Protein 7CCG (pdb70)

Solvent-accessible surface area: 12145 Å² total

Secondary structure (DSSP, 8-state):
-EEEEEESS-SSSSHHHHHHHHHHHH-TTPEEEE--S-SPTT-HHHHHHHHTTHHHHS-SSEEEEEE--TTTTSSPPEEEEEETTS-EEEEESSSTTHHHHHHS-EEEEEE---GGGS-SSPPTT-HIIIIIIHHHHHHHHT--GGGGS-EE-GGGS--------EE-SSS-EEEEEEEEETTTTEEEEEEEGGGT---EEEEEESS-EEEEEB-SSGGGS-TT-EEEEE-TTSEEEEEETTB-HHHHH---TT-EEEEEE-

Organism: Streptomyces noursei (NCBI:txid1971)

InterPro domains:
  IPR002747 S-adenosyl-l-methionine hydroxide adenosyltransferase [PIRSF006779] (3-269)
  IPR002747 S-adenosyl-l-methionine hydroxide adenosyltransferase [PTHR35092] (5-269)
  IPR023227 S-adenosyl-l-methionine hydroxide adenosyltransferase, C-terminal domain superfamily [G3DSA:2.40.30.90] (167-269)
  IPR023227 S-adenosyl-l-methionine hydroxide adenosyltransferase, C-terminal domain superfamily [SSF101852] (169-268)
  IPR023228 S-adenosyl-l-methionine hydroxide adenosyltransferase, N-terminal domain superfamily [G3DSA:3.40.50.10790] (1-163)
  IPR023228 S-adenosyl-l-methionine hydroxide adenosyltransferase, N-terminal domain superfamily [SSF102522] (4-164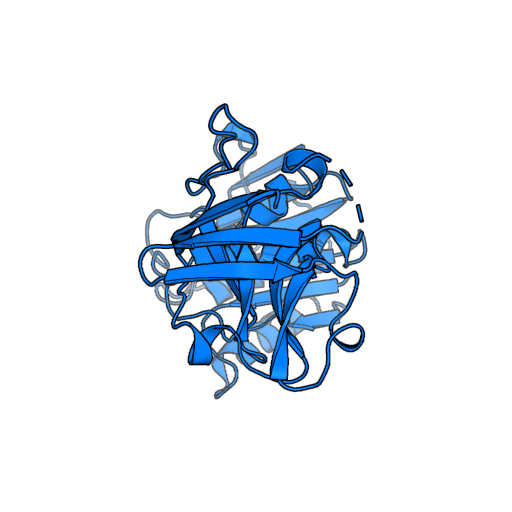)
  IPR046469 S-adenosyl-l-methionine hydroxide adenosyltransferase, N-terminal domain [PF01887] (6-152)
  IPR046470 S-adenosyl-l-methionine hydroxide adenosyltransferase, C-terminal domain [PF20257] (178-267)

Foldseek 3Di:
DEEEEEAQPAPPDCPSVVLVVLLCVLAVPYHYHYLGNNQHQLCLLSLLVSLQCVVVVDALLYEYQYENPPVFLHPFFWKWFQFPSNYIYIYTLAASNQRNCVNTNTDWMFTQDDQVQFQPPDDRRPCSRGPRSSNSSNVNNPDDRPVRHGIDPSVPRDHDDDDAWADDPPQKIKWFFAAAPPVAQKTFINAAPVSSVCFKKWKDFPQDIDIAGADADQVVDDAQGKHWHQDPVGTIMIHGNRHHPCVVRVDHGGTIMMMHGD

Nearest PDB structures (foldseek):
  7ccg-assembly1_A  TM=1.004E+00  e=6.776E-63  Streptomyces noursei
  6rz2-assembly1_A  TM=9.792E-01  e=3.086E-46  Salinispora tropica CNB-440
  6rz2-assembly1_C  TM=9.722E-01  e=4.751E-46  Salinispora tropica CNB-440
  6ryz-assembly1_B  TM=9.777E-01  e=2.220E-45  Salinispora tropica CNB-440
  2q6i-assembly1_A  TM=9.797E-01  e=7.621E-45  Salinispora tropica CNB-440

Structure (mmCIF, N/CA/C/O backbone):
data_7CCG
#
_entry.id   7CCG
#
_cell.length_a   96.511
_cell.length_b   96.511
_cell.length_c   76.026
_cell.angle_alpha   90.000
_cell.angle_beta   90.000
_cell.angle_gamma   120.000
#
_symmetry.space_group_name_H-M   'H 3'
#
loop_
_entity.id
_entity.type
_entity.pdbx_description
1 polymer 'DNA-directed RNA polymerase subunit delta'
2 non-polymer METHIONINE
3 non-polymer "5'-CHLORO-5'-DEOXYADENOSINE"
4 water water
#
loop_
_atom_site.group_PDB
_atom_site.id
_atom_site.type_symbol
_atom_site.label_atom_id
_atom_site.label_alt_id
_atom_site.label_comp_id
_atom_site.label_asym_id
_atom_site.label_entity_id
_atom_site.label_seq_id
_atom_site.pdbx_PDB_ins_code
_atom_site.Cartn_x
_atom_site.Cartn_y
_atom_site.Cartn_z
_atom_site.occupancy
_atom_site.B_iso_or_equiv
_atom_site.auth_seq_id
_atom_site.auth_comp_id
_atom_site.auth_asym_id
_atom_site.auth_atom_id
_atom_site.pdbx_PDB_model_num
ATOM 1 N N . PRO A 1 4 ? -7.12124 6.24670 12.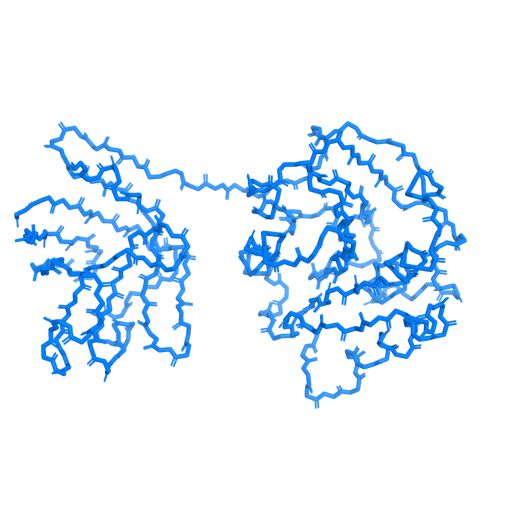99669 1.000 52.51847 4 PRO A N 1
ATOM 2 C CA . PRO A 1 4 ? -7.92369 6.73472 14.12587 1.000 50.83131 4 PRO A CA 1
ATOM 3 C C . PRO A 1 4 ? -7.37165 6.25451 15.47379 1.000 46.02791 4 PRO A C 1
ATOM 4 O O . PRO A 1 4 ? -6.92738 5.12353 15.60205 1.000 47.64608 4 PRO A O 1
ATOM 15 N N . ILE A 1 5 ? -7.36132 7.13937 16.45749 1.000 44.89664 5 ILE A N 1
ATOM 16 C CA . ILE A 1 5 ? -6.87984 6.84177 17.79929 1.000 42.69887 5 ILE A CA 1
ATOM 17 C C . ILE A 1 5 ? -8.05149 6.80847 18.76083 1.000 40.37454 5 ILE A C 1
ATOM 18 O O . ILE A 1 5 ? -8.88770 7.72400 18.77077 1.000 38.68371 5 ILE A O 1
ATOM 34 N N . ILE A 1 6 ? -8.10180 5.76657 19.58646 1.000 38.80875 6 ILE A N 1
ATOM 35 C CA . ILE A 1 6 ? -9.03291 5.69351 20.70536 1.000 36.43962 6 ILE A CA 1
ATOM 36 C C . ILE A 1 6 ? -8.23950 5.91530 21.98694 1.000 35.72544 6 ILE A C 1
ATOM 37 O O . ILE A 1 6 ? -7.32361 5.14897 22.30255 1.000 37.68630 6 ILE A O 1
ATOM 53 N N . ALA A 1 7 ? -8.57689 6.97982 22.70824 1.000 35.77431 7 ALA A N 1
ATOM 54 C CA . ALA A 1 7 ? -8.00600 7.27412 24.01086 1.000 35.48351 7 ALA A CA 1
ATOM 55 C C . ALA A 1 7 ? -8.97288 6.78916 25.08604 1.000 34.89510 7 ALA A C 1
ATOM 56 O O . ALA A 1 7 ? -10.13464 7.19581 25.11233 1.000 33.69172 7 ALA A O 1
ATOM 63 N N . TYR A 1 8 ? -8.49243 5.92397 25.97724 1.000 33.11156 8 TYR A N 1
ATOM 64 C CA . TYR A 1 8 ? -9.33827 5.03094 26.76217 1.000 32.12453 8 TYR A CA 1
ATOM 65 C C . TYR A 1 8 ? -9.10609 5.25162 28.25233 1.000 32.22593 8 TYR A C 1
ATOM 66 O O . TYR A 1 8 ? -7.96507 5.13648 28.70844 1.000 29.99428 8 TYR A O 1
ATOM 84 N N . LEU A 1 9 ? -10.16437 5.57640 29.00044 1.000 30.46013 9 LEU A N 1
ATOM 85 C CA . LEU A 1 9 ? -10.08021 5.76965 30.45086 1.000 30.46984 9 LEU A CA 1
ATOM 86 C C . LEU A 1 9 ? -11.23128 5.03742 31.12946 1.000 32.03916 9 LEU A C 1
ATOM 87 O O . LEU A 1 9 ? -12.34636 4.99138 30.59895 1.000 32.89772 9 LEU A O 1
ATOM 103 N N . SER A 1 10 ? -10.96283 4.50189 32.31790 1.000 29.80489 10 SER A N 1
ATOM 104 C CA . SER A 1 10 ? -11.97689 3.86714 33.13778 1.000 31.27246 10 SER A CA 1
ATOM 105 C C . SER A 1 10 ? -11.50849 3.92198 34.58375 1.000 31.06226 10 SER A C 1
ATOM 106 O O . SER A 1 10 ? -10.41609 4.41908 34.90416 1.000 29.96877 10 SER A O 1
ATOM 114 N N . ASP A 1 11 ? -12.32306 3.33682 35.45719 1.000 29.60005 11 ASP A N 1
ATOM 115 C CA . ASP A 1 11 ? -11.98760 3.11817 36.85820 1.000 31.43555 11 ASP A CA 1
ATOM 116 C C . ASP A 1 11 ? -11.88056 1.62452 37.17213 1.000 33.46704 11 ASP A C 1
ATOM 117 O O . ASP A 1 11 ? -11.89905 1.22633 38.34238 1.000 33.71725 11 ASP A O 1
ATOM 126 N N . ILE A 1 12 ? -11.69377 0.78766 36.14748 1.000 31.27657 12 ILE A N 1
ATOM 127 C CA . ILE A 1 12 ? -11.70432 -0.66698 36.34458 1.000 34.07518 12 ILE A CA 1
ATOM 128 C C . ILE A 1 12 ? -10.35370 -1.22153 36.76177 1.000 33.51336 12 ILE A C 1
ATOM 129 O O . ILE A 1 12 ? -10.29450 -2.37172 37.20496 1.000 31.51019 12 ILE A O 1
ATOM 145 N N . GLY A 1 13 ? -9.29553 -0.41367 36.72168 1.000 33.14073 13 GLY A N 1
ATOM 146 C CA . GLY A 1 13 ? -7.97341 -0.89859 37.08318 1.000 31.45277 13 GLY A CA 1
ATOM 147 C C . GLY A 1 13 ? -7.25698 -1.58701 35.94408 1.000 31.47001 13 GLY A C 1
ATOM 148 O O . GLY A 1 13 ? -7.85486 -2.01014 34.94488 1.000 32.24968 13 GLY A O 1
ATOM 152 N N . ASN A 1 14 ? -5.91909 -1.67818 36.07987 1.000 31.84546 14 ASN A N 1
ATOM 153 C CA . ASN A 1 14 ? -5.06812 -2.37313 35.11818 1.000 32.99049 14 ASN A CA 1
ATOM 154 C C . ASN A 1 14 ? -4.47089 -3.67186 35.69000 1.000 33.91607 14 ASN A C 1
ATOM 155 O O . ASN A 1 14 ? -3.58965 -4.27155 35.05253 1.000 33.69247 14 ASN A O 1
ATOM 166 N N . HIS A 1 15 ? -4.94248 -4.12219 36.87053 1.000 32.65105 15 HIS A N 1
ATOM 167 C CA . HIS A 1 15 ? -4.39973 -5.23376 37.64873 1.000 34.13125 15 HIS A CA 1
ATOM 168 C C . HIS A 1 15 ? -4.97792 -6.59950 37.24133 1.000 31.99480 15 HIS A C 1
ATOM 169 O O . HIS A 1 15 ? -4.48831 -7.62131 37.72414 1.000 32.04783 15 HIS A O 1
ATOM 183 N N . ASP A 1 16 ? -5.97210 -6.63892 36.33879 1.000 31.19847 16 ASP A N 1
ATOM 184 C CA . ASP A 1 16 ? -6.50628 -7.89285 35.80200 1.000 31.98151 16 ASP A CA 1
ATOM 185 C C . ASP A 1 16 ? -6.99897 -7.66246 34.38785 1.000 30.23739 16 ASP A C 1
ATOM 186 O O . ASP A 1 16 ? -6.76324 -6.60526 33.79931 1.000 31.65473 16 ASP A O 1
ATOM 195 N N . GLU A 1 17 ? -7.69883 -8.66556 33.84622 1.000 33.04238 17 GLU A N 1
ATOM 196 C CA . GLU A 1 17 ? -7.98094 -8.65263 32.41547 1.000 29.76574 17 GLU A CA 1
ATOM 197 C C . GLU A 1 17 ? -9.10949 -7.70390 32.01306 1.000 31.37421 17 GLU A C 1
ATOM 198 O O . GLU A 1 17 ? -9.27919 -7.44616 30.82100 1.000 29.35079 17 GLU A O 1
ATOM 210 N N . ALA A 1 18 ? -9.88755 -7.17482 32.95331 1.000 33.30905 18 ALA A N 1
ATOM 211 C CA . ALA A 1 18 ? -11.12960 -6.48189 32.58726 1.000 32.09377 18 ALA A CA 1
ATOM 212 C C . ALA A 1 18 ? -10.90421 -5.35766 31.57959 1.000 32.94707 18 ALA A C 1
ATOM 213 O O . ALA A 1 18 ? -11.58629 -5.30162 30.55047 1.000 32.89507 18 ALA A O 1
ATOM 220 N N . HIS A 1 19 ? -9.97673 -4.43531 31.87697 1.000 31.94595 19 HIS A N 1
ATOM 221 C CA . HIS A 1 19 ? -9.68028 -3.29824 30.99396 1.000 29.67902 19 HIS A CA 1
ATOM 222 C C . HIS A 1 19 ? -9.23817 -3.79616 29.62267 1.000 31.02696 19 HIS A C 1
ATOM 223 O O . HIS A 1 19 ? -9.60182 -3.20410 28.59508 1.000 33.00221 19 HIS A O 1
ATOM 237 N N . ALA A 1 20 ? -8.52581 -4.93233 29.58641 1.000 32.07777 20 ALA A N 1
ATOM 238 C CA . ALA A 1 20 ? -8.04910 -5.47668 28.32535 1.000 29.22397 20 ALA A CA 1
ATOM 239 C C . ALA A 1 20 ? -9.16187 -6.12352 27.51020 1.000 31.47061 20 ALA A C 1
ATOM 240 O O . ALA A 1 20 ? -9.06819 -6.18242 26.27655 1.000 32.69595 20 ALA A O 1
ATOM 247 N N . LEU A 1 21 ? -10.18154 -6.68053 28.16433 1.000 34.90472 21 LEU A N 1
ATOM 248 C CA . LEU A 1 21 ? -11.31150 -7.21505 27.39572 1.000 31.67856 21 LEU A CA 1
ATOM 249 C C . LEU A 1 21 ? -11.97078 -6.12381 26.56057 1.000 33.59012 21 LEU A C 1
ATOM 250 O O . LEU A 1 21 ? -12.41127 -6.38641 25.43388 1.000 32.53432 21 LEU A O 1
ATOM 266 N N . GLY A 1 22 ? -11.99040 -4.87597 27.06674 1.000 33.11655 22 GLY A N 1
ATOM 267 C CA . GLY A 1 22 ? -12.40931 -3.76424 26.23530 1.000 32.95666 22 GLY A CA 1
ATOM 268 C C . GLY A 1 22 ? -11.51268 -3.60112 25.03230 1.000 32.23332 22 GLY A C 1
ATOM 269 O O . GLY A 1 22 ? -11.98030 -3.28832 23.93857 1.000 31.49518 22 GLY A O 1
ATOM 273 N N . LYS A 1 23 ? -10.19855 -3.76649 25.22127 1.000 33.87363 23 LYS A N 1
ATOM 274 C CA . LYS A 1 23 ? -9.28309 -3.64725 24.09714 1.000 32.28729 23 LYS A CA 1
ATOM 275 C C . LYS A 1 23 ? -9.53963 -4.73691 23.07525 1.000 33.56181 23 LYS A C 1
ATOM 276 O O . LYS A 1 23 ? -9.47910 -4.49043 21.86169 1.000 32.81200 23 LYS A O 1
ATOM 295 N N . GLY A 1 24 ? -9.79483 -5.95454 23.54545 1.000 33.97658 24 GLY A N 1
ATOM 296 C CA . GLY A 1 24 ? -10.19821 -7.00444 22.63154 1.000 34.44822 24 GLY A CA 1
ATOM 297 C C . GLY A 1 24 ? -11.42631 -6.62107 21.82256 1.000 35.77728 24 GLY A C 1
ATOM 298 O O . GLY A 1 24 ? -11.48101 -6.84084 20.61213 1.000 37.19475 24 GLY A O 1
ATOM 302 N N . LEU A 1 25 ? -12.40967 -6.01402 22.47226 1.000 36.39716 25 LEU A N 1
ATOM 303 C CA . LEU A 1 25 ? -13.61610 -5.60191 21.75570 1.000 37.50470 25 LEU A CA 1
ATOM 304 C C . LEU A 1 25 ? -13.30050 -4.52468 20.72799 1.000 37.04884 25 LEU A C 1
ATOM 305 O O . LEU A 1 25 ? -13.82414 -4.56051 19.61153 1.000 37.02465 25 LEU A O 1
ATOM 321 N N . ILE A 1 26 ? -12.42245 -3.57783 21.08062 1.000 37.78375 26 ILE A N 1
ATOM 322 C CA . ILE A 1 26 ? -12.02556 -2.54479 20.13561 1.000 35.57051 26 ILE A CA 1
ATOM 323 C C . ILE A 1 26 ? -11.42444 -3.16830 18.88257 1.000 39.08172 26 ILE A C 1
ATOM 324 O O . ILE A 1 26 ? -11.73875 -2.77533 17.74981 1.000 38.99098 26 ILE A O 1
ATOM 340 N N . LYS A 1 27 ? -10.47566 -4.08078 19.06829 1.000 36.75682 27 LYS A N 1
ATOM 341 C CA . LYS A 1 27 ? -9.81693 -4.71685 17.93779 1.000 40.54593 27 LYS A CA 1
ATOM 342 C C . LYS A 1 27 ? -10.79428 -5.53453 17.09320 1.000 42.08953 27 LYS A C 1
ATOM 343 O O . LYS A 1 27 ? -10.61371 -5.64225 15.87812 1.000 43.74028 27 LYS A O 1
ATOM 362 N N . THR A 1 28 ? -11.81925 -6.11812 17.72196 1.000 40.80643 28 THR A N 1
ATOM 363 C CA . THR A 1 28 ? -12.82809 -6.87344 16.98479 1.000 42.88820 28 THR A CA 1
ATOM 364 C C . THR A 1 28 ? -13.65837 -5.94616 16.11011 1.000 43.79459 28 THR A C 1
ATOM 365 O O . THR A 1 28 ? -13.98114 -6.28088 14.96860 1.000 44.99655 28 THR A O 1
ATOM 376 N N . ILE A 1 29 ? -14.00322 -4.77308 16.62715 1.000 42.06733 29 ILE A N 1
ATOM 377 C CA . ILE A 1 29 ? -14.85775 -3.86235 15.88002 1.000 43.17387 29 ILE A CA 1
ATOM 378 C C . ILE A 1 29 ? -14.03511 -2.97469 14.94842 1.000 44.53214 29 ILE A C 1
ATOM 379 O O . ILE A 1 29 ? -14.47452 -2.64763 13.83977 1.000 44.06959 29 ILE A O 1
ATOM 395 N N . ALA A 1 30 ? -12.85974 -2.52701 15.39715 1.000 42.71194 30 ALA A N 1
ATOM 396 C CA . ALA A 1 30 ? -12.02729 -1.56972 14.66583 1.000 43.73837 30 ALA A CA 1
ATOM 397 C C . ALA A 1 30 ? -10.57993 -2.04242 14.72140 1.000 46.23167 30 ALA A C 1
ATOM 398 O O . ALA A 1 30 ? -9.75774 -1.47594 15.45537 1.000 43.77128 30 ALA A O 1
ATOM 405 N N . PRO A 1 31 ? -10.23757 -3.10557 13.98810 1.000 46.30638 31 PRO A N 1
ATOM 406 C CA . PRO A 1 31 ? -8.85321 -3.60078 14.05400 1.000 46.85516 31 PRO A CA 1
ATOM 407 C C . PRO A 1 31 ? -7.82064 -2.53954 13.71828 1.000 47.72852 31 PRO A C 1
ATOM 408 O O . PRO A 1 31 ? -6.67702 -2.63704 14.17891 1.000 48.69522 31 PRO A O 1
ATOM 419 N N . GLY A 1 32 ? -8.17489 -1.52162 12.95085 1.000 45.45822 32 GLY A N 1
ATOM 420 C CA . GLY A 1 32 ? -7.17461 -0.54205 12.60812 1.000 45.60172 32 GLY A CA 1
ATOM 421 C C . GLY A 1 32 ? -7.01249 0.56747 13.60420 1.000 45.05708 32 GLY A C 1
ATOM 422 O O . GLY A 1 32 ? -6.17658 1.45755 13.40517 1.000 48.59474 32 GLY A O 1
ATOM 426 N N . ALA A 1 33 ? -7.79642 0.56561 14.67574 1.000 45.36133 33 ALA A N 1
ATOM 427 C CA . ALA A 1 33 ? -7.72241 1.65409 15.63650 1.000 45.21090 33 ALA A CA 1
ATOM 428 C C . ALA A 1 33 ? -6.50920 1.47644 16.53935 1.000 44.14142 33 ALA A C 1
ATOM 429 O O . ALA A 1 33 ? -6.26259 0.39207 17.06983 1.000 45.25643 33 ALA A O 1
ATOM 436 N N . GLU A 1 34 ? -5.78336 2.54824 16.75833 1.000 42.68931 34 GLU A N 1
ATOM 437 C CA . GLU A 1 34 ? -4.69109 2.52700 17.71311 1.000 42.59233 34 GLU A CA 1
ATOM 438 C C . GLU A 1 34 ? -5.26022 2.88917 19.07965 1.000 39.49139 34 GLU A C 1
ATOM 439 O O . GLU A 1 34 ? -5.93116 3.91853 19.23368 1.000 41.28565 34 GLU A O 1
ATOM 451 N N . ILE A 1 35 ? -5.01553 2.02079 20.06253 1.000 39.25026 35 ILE A N 1
ATOM 452 C CA . ILE A 1 35 ? -5.51786 2.20490 21.41711 1.000 36.08356 35 ILE A CA 1
ATOM 453 C C . ILE A 1 35 ? -4.42205 2.85225 22.24538 1.000 35.96324 35 ILE A C 1
ATOM 454 O O . ILE A 1 35 ? -3.30252 2.33845 22.31586 1.000 36.35936 35 ILE A O 1
ATOM 470 N N . VAL A 1 36 ? -4.74548 3.96248 22.87952 1.000 32.24522 36 VAL A N 1
ATOM 471 C CA . VAL A 1 36 ? -3.86793 4.65064 23.78813 1.000 31.33573 36 VAL A CA 1
ATOM 472 C C . VAL A 1 36 ? -4.60504 4.79562 25.11594 1.000 34.24039 36 VAL A C 1
ATOM 473 O O . VAL A 1 36 ? -5.61011 5.54500 25.21010 1.000 32.39919 36 VAL A O 1
ATOM 486 N N . ASP A 1 37 ? -4.09657 4.13882 26.16154 1.000 30.26678 37 ASP A N 1
ATOM 487 C CA . ASP A 1 37 ? -4.70366 4.29853 27.47581 1.000 31.60414 37 ASP A CA 1
ATOM 488 C C . ASP A 1 37 ? -4.49917 5.71858 27.96570 1.000 33.55615 37 ASP A C 1
ATOM 489 O O . ASP A 1 37 ? -3.39298 6.28420 27.81759 1.000 32.16754 37 ASP A O 1
ATOM 498 N N . ILE A 1 38 ? -5.52204 6.24069 28.65881 1.000 32.94856 38 ILE A N 1
ATOM 499 C CA . ILE A 1 38 ? -5.30404 7.43661 29.46061 1.000 32.13948 38 ILE A CA 1
ATOM 500 C C . ILE A 1 38 ? -4.87298 6.95066 30.83704 1.000 32.23744 38 ILE A C 1
ATOM 501 O O . ILE A 1 38 ? -3.67313 6.91953 31.13485 1.000 31.47172 38 ILE A O 1
ATOM 517 N N . THR A 1 39 ? -5.81649 6.42694 31.61554 1.000 28.82756 39 THR A N 1
ATOM 518 C CA . THR A 1 39 ? -5.52082 5.60926 32.78239 1.000 30.90625 39 THR A CA 1
ATOM 519 C C . THR A 1 39 ? -6.76047 4.75069 33.04296 1.000 29.63709 39 THR A C 1
ATOM 520 O O . THR A 1 39 ? -7.87518 5.08564 32.64652 1.000 28.28252 39 THR A O 1
ATOM 531 N N . HIS A 1 40 ? -6.55143 3.65002 33.72886 1.000 29.29014 40 HIS A N 1
ATOM 532 C CA . HIS A 1 40 ? -7.65293 2.87160 34.27300 1.000 29.53624 40 HIS A CA 1
ATOM 533 C C . HIS A 1 40 ? -7.62902 2.87960 35.78800 1.000 32.79421 40 HIS A C 1
ATOM 534 O O . HIS A 1 40 ? -8.36445 2.09324 36.41417 1.000 31.08226 40 HIS A O 1
ATOM 548 N N . GLN A 1 41 ? -6.80251 3.73746 36.39313 1.000 30.18680 41 GLN A N 1
ATOM 549 C CA . GLN A 1 41 ? -6.71288 3.76596 37.84295 1.000 31.43931 41 GLN A CA 1
ATOM 550 C C . GLN A 1 41 ? -7.52409 4.89427 38.46442 1.000 32.75867 41 GLN A C 1
ATOM 551 O O . GLN A 1 41 ? -7.28449 5.24724 39.62595 1.000 30.39776 41 GLN A O 1
ATOM 565 N N . VAL A 1 42 ? -8.50420 5.44749 37.74476 1.000 30.78987 42 VAL A N 1
ATOM 566 C CA . VAL A 1 42 ? -9.41032 6.37101 38.42480 1.000 31.13577 42 VAL A CA 1
ATOM 567 C C . VAL A 1 42 ? -9.95070 5.68661 39.68112 1.000 32.48547 42 VAL A C 1
ATOM 568 O O . VAL A 1 42 ? -10.30207 4.49789 39.66227 1.000 32.24001 42 VAL A O 1
ATOM 581 N N . THR A 1 43 ? -10.13220 6.47222 40.73063 1.000 32.91769 43 THR A N 1
ATOM 582 C CA . THR A 1 43 ? -10.69161 5.95163 41.97401 1.000 33.68806 43 THR A CA 1
ATOM 583 C C . THR A 1 43 ? -12.06282 5.36414 41.69084 1.000 31.54903 43 THR A C 1
ATOM 584 O O . THR A 1 43 ? -12.86693 6.02243 41.03073 1.000 34.00275 43 THR A O 1
ATOM 595 N N . PRO A 1 44 ? -12.37945 4.17490 42.21355 1.000 31.65546 44 PRO A N 1
ATOM 596 C CA . PRO A 1 44 ? -13.64560 3.52537 41.89191 1.000 33.73676 44 PRO A CA 1
ATOM 597 C C . PRO A 1 44 ? -14.82440 4.42712 42.18739 1.000 34.06729 44 PRO A C 1
ATOM 598 O O . PRO A 1 44 ? -14.93504 5.01204 43.26881 1.000 36.79452 44 PRO A O 1
ATOM 609 N N . PHE A 1 45 ? -15.70267 4.54781 41.20369 1.000 35.37156 45 PHE A 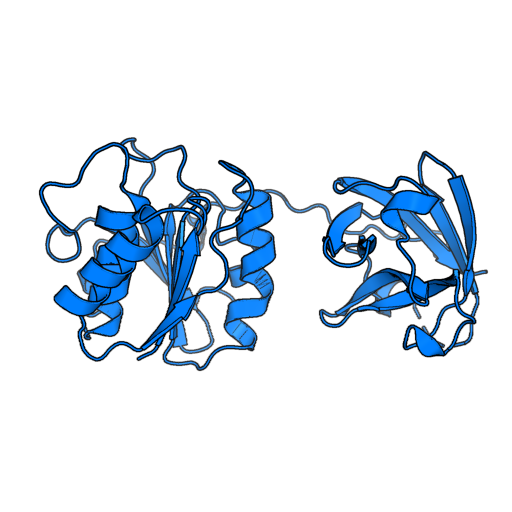N 1
ATOM 610 C CA . PHE A 1 45 ? -16.93101 5.32472 41.25101 1.000 36.08449 45 PHE A CA 1
ATOM 611 C C . PHE A 1 45 ? -16.72087 6.84413 41.23581 1.000 34.80428 45 PHE A C 1
ATOM 612 O O . PHE A 1 45 ? -17.67973 7.58253 41.37096 1.000 36.52025 45 PHE A O 1
ATOM 629 N N . ASP A 1 46 ? -15.50248 7.34647 41.07436 1.000 34.63272 46 ASP A N 1
ATOM 630 C CA . ASP A 1 46 ? -15.19582 8.77324 41.29102 1.000 34.59479 46 ASP A CA 1
ATOM 631 C C . ASP A 1 46 ? -15.23980 9.47769 39.93484 1.000 35.31833 46 ASP A C 1
ATOM 632 O O . ASP A 1 46 ? -14.20687 9.71817 39.27465 1.000 35.25946 46 ASP A O 1
ATOM 641 N N . VAL A 1 47 ? -16.46404 9.87375 39.56198 1.000 36.16945 47 VAL A N 1
ATOM 642 C CA . VAL A 1 47 ? -16.71294 10.56666 38.30093 1.000 34.63287 47 VAL A CA 1
ATOM 643 C C . VAL A 1 47 ? -15.94829 11.88540 38.25217 1.000 34.46916 47 VAL A C 1
ATOM 644 O O . VAL A 1 47 ? -15.44445 12.29854 37.19499 1.000 34.72194 47 VAL A O 1
ATOM 657 N N . ARG A 1 48 ? -15.88099 12.59114 39.37853 1.000 37.47545 48 ARG A N 1
ATOM 658 C CA . ARG A 1 48 ? -15.17840 13.86613 39.39320 1.000 37.21867 48 ARG A CA 1
ATOM 659 C C . ARG A 1 48 ? -13.68725 13.68195 39.11011 1.000 34.92527 48 ARG A C 1
ATOM 660 O O . ARG A 1 48 ? -13.11671 14.38458 38.26618 1.000 37.32987 48 ARG A O 1
ATOM 681 N N . GLU A 1 49 ? -13.03669 12.73632 39.79790 1.000 34.47363 49 GLU A N 1
ATOM 682 C CA . GLU A 1 49 ? -11.61185 12.48170 39.54061 1.000 33.30096 49 GLU A CA 1
ATOM 683 C C . GLU A 1 49 ? -11.38383 12.07621 38.08093 1.000 32.68531 49 GLU A C 1
ATOM 684 O O . GLU A 1 49 ? -10.53425 12.65482 37.38664 1.000 31.86668 49 GLU A O 1
ATOM 696 N N . GLY A 1 50 ? -12.21043 11.15942 37.56195 1.000 32.93614 50 GLY A N 1
ATOM 697 C CA . GLY A 1 50 ? -12.12606 10.80742 36.15849 1.000 33.06789 50 GLY A CA 1
ATOM 698 C C . GLY A 1 50 ? -12.25244 11.99982 35.22769 1.000 34.24097 50 GLY A C 1
ATOM 699 O O . GLY A 1 50 ? -11.47135 12.15652 34.29116 1.000 32.26796 50 GLY A O 1
ATOM 703 N N . GLY A 1 51 ? -13.23835 12.86908 35.46269 1.000 33.79423 51 GLY A N 1
ATOM 704 C CA . GLY A 1 51 ? -13.41768 13.99387 34.56839 1.000 32.34900 51 GLY A CA 1
ATOM 705 C C . GLY A 1 51 ? -12.26389 14.98338 34.63028 1.000 32.21651 51 GLY A C 1
ATOM 706 O O . GLY A 1 51 ? -11.88574 15.57060 33.62443 1.000 33.01343 51 GLY A O 1
ATOM 710 N N . LEU A 1 52 ? -11.73001 15.21540 35.81854 1.000 32.89248 52 LEU A N 1
ATOM 711 C CA . LEU A 1 52 ? -10.53880 16.05618 35.93522 1.000 33.88846 52 LEU A CA 1
ATOM 712 C C . LEU A 1 52 ? -9.38215 15.48177 35.14340 1.000 34.63193 52 LEU A C 1
ATOM 713 O O . LEU A 1 52 ? -8.63803 16.22913 34.49523 1.000 33.69110 52 LEU A O 1
ATOM 729 N N . TYR A 1 53 ? -9.21627 14.15119 35.18392 1.000 32.28669 53 TYR A N 1
ATOM 730 C CA . TYR A 1 53 ? -8.15233 13.52205 34.42900 1.000 32.78411 53 TYR A CA 1
ATOM 731 C C . TYR A 1 53 ? -8.32814 13.76167 32.94087 1.000 32.44072 53 TYR A C 1
ATOM 732 O O . TYR A 1 53 ? -7.33335 13.81923 32.19542 1.000 32.58316 53 TYR A O 1
ATOM 750 N N . LEU A 1 54 ? -9.58583 13.86975 32.47783 1.000 32.04781 54 LEU A N 1
ATOM 751 C CA . LEU A 1 54 ? -9.83690 14.02980 31.04492 1.000 31.47616 54 LEU A CA 1
ATOM 752 C C . LEU A 1 54 ? -9.67275 15.47119 30.53171 1.000 33.55317 54 LEU A C 1
ATOM 753 O O . LEU A 1 54 ? -9.64523 15.68999 29.32017 1.000 32.36466 54 LEU A O 1
ATOM 769 N N . GLN A 1 55 ? -9.46964 16.44566 31.41231 1.000 34.80398 55 GLN A N 1
ATOM 770 C CA . GLN A 1 55 ? -9.59523 17.84699 30.99856 1.000 35.11654 55 GLN A CA 1
ATOM 771 C C . GLN A 1 55 ? -8.60587 18.20575 29.89675 1.000 37.90174 55 GLN A C 1
ATOM 772 O O . GLN A 1 55 ? -8.96070 18.85260 28.89566 1.000 36.59770 55 GLN A O 1
ATOM 786 N N . ASP A 1 56 ? -7.35378 17.81634 30.07049 1.000 36.69384 56 ASP A N 1
ATOM 787 C CA . ASP A 1 56 ? -6.28904 18.18678 29.15240 1.000 36.92118 56 ASP A CA 1
ATOM 788 C C . ASP A 1 56 ? -6.08715 17.15597 28.03858 1.000 35.26928 56 ASP A C 1
ATOM 789 O O . ASP A 1 56 ? -5.21258 17.33787 27.20183 1.000 32.39462 56 ASP A O 1
ATOM 798 N N . VAL A 1 57 ? -6.92099 16.12772 27.95728 1.000 34.75686 57 VAL A N 1
ATOM 799 C CA . VAL A 1 57 ? -6.70721 15.11457 26.92928 1.000 32.39849 57 VAL A CA 1
ATOM 800 C C . VAL A 1 57 ? -7.03935 15.72084 25.56427 1.000 34.39343 57 VAL A C 1
ATOM 801 O O . VAL A 1 57 ? -6.23283 15.59389 24.64847 1.000 34.90453 57 VAL A O 1
ATOM 814 N N . PRO A 1 58 ? -8.17080 16.39838 25.35443 1.000 35.49124 58 PRO A N 1
ATOM 815 C CA . PRO A 1 58 ? -8.44610 16.94240 24.00377 1.000 35.85922 58 PRO A CA 1
ATOM 816 C C . PRO A 1 58 ? -7.32586 17.77604 23.39162 1.000 36.83524 58 PRO A C 1
ATOM 817 O O . PRO A 1 58 ? -6.95149 17.53954 22.23381 1.000 38.18137 58 PRO A O 1
ATOM 828 N N . ALA A 1 59 ? -6.75093 18.71879 24.14014 1.000 37.94472 59 ALA A N 1
ATOM 829 C CA . ALA A 1 59 ? -5.66208 19.53639 23.59306 1.000 36.50562 59 ALA A CA 1
ATOM 830 C C . ALA A 1 59 ? -4.42922 18.70653 23.22818 1.000 38.19779 59 ALA A C 1
ATOM 831 O O . ALA A 1 59 ? -3.73642 19.02991 22.24625 1.000 39.27925 59 ALA A O 1
ATOM 838 N N . SER A 1 60 ? -4.14465 17.61756 23.96081 1.000 36.15775 60 SER A N 1
ATOM 839 C CA . SER A 1 60 ? -2.91296 16.88342 23.69051 1.000 34.66625 60 SER A CA 1
ATOM 840 C C . SER A 1 60 ? -3.02924 15.87742 22.56320 1.000 34.81948 60 SER A C 1
ATOM 841 O O . SER A 1 60 ? -1.99929 15.51867 21.97093 1.000 37.76032 60 SER A O 1
ATOM 849 N N . PHE A 1 61 ? -4.21948 15.39096 22.26482 1.000 35.84812 61 PHE A N 1
ATOM 850 C CA . PHE A 1 61 ? -4.37654 14.33567 21.28140 1.000 35.25781 61 PHE A CA 1
ATOM 851 C C . PHE A 1 61 ? -4.73608 14.92055 19.92804 1.000 37.95056 61 PHE A C 1
ATOM 852 O O . PHE A 1 61 ? -5.22689 16.05423 19.82223 1.000 36.87164 61 PHE A O 1
ATOM 869 N N . PRO A 1 62 ? -4.44214 14.17147 18.87310 1.000 37.74172 62 PRO A N 1
ATOM 870 C CA . PRO A 1 62 ? -4.78425 14.59912 17.51689 1.000 40.87801 62 PRO A CA 1
ATOM 871 C C . PRO A 1 62 ? -6.27696 14.83023 17.36812 1.000 42.77276 62 PRO A C 1
ATOM 872 O O . PRO A 1 62 ? -7.09221 14.27182 18.11232 1.000 40.28078 62 PRO A O 1
ATOM 883 N N . ALA A 1 63 ? -6.63726 15.60843 16.33152 1.000 42.32710 63 ALA A N 1
ATOM 884 C CA . ALA A 1 63 ? -8.05526 15.84101 16.09402 1.000 45.06952 63 ALA A CA 1
ATOM 885 C C . ALA A 1 63 ? -8.78091 14.56102 15.71019 1.000 43.70299 63 ALA A C 1
ATOM 886 O O . ALA A 1 63 ? -9.97373 14.45565 15.99104 1.000 45.76043 63 ALA A O 1
ATOM 893 N N A ASN A 1 64 ? -8.09182 13.59971 15.09079 0.458 51.85634 64 ASN A N 1
ATOM 894 N N B ASN A 1 64 ? -8.09909 13.59182 15.10094 0.542 49.50538 64 ASN A N 1
ATOM 895 C CA A ASN A 1 64 ? -8.69900 12.31417 14.73108 0.458 49.18462 64 ASN A CA 1
ATOM 896 C CA B ASN A 1 64 ? -8.74727 12.32530 14.74489 0.542 48.04394 64 ASN A CA 1
ATOM 897 C C A ASN A 1 64 ? -8.61221 11.31654 15.88740 0.458 48.17965 64 ASN A C 1
ATOM 898 C C B ASN A 1 64 ? -8.65547 11.30916 15.88360 0.542 48.04388 64 ASN A C 1
ATOM 899 O O A ASN A 1 64 ? -8.14423 10.18374 15.72563 0.458 51.37848 64 ASN A O 1
ATOM 900 O O B ASN A 1 64 ? -8.23914 10.15647 15.70392 0.542 50.33626 64 ASN A O 1
ATOM 921 N N . THR A 1 65 ? -9.06356 11.74644 17.06928 1.000 44.16359 65 THR A N 1
ATOM 922 C CA . THR A 1 65 ? -9.08351 10.91385 18.26527 1.000 42.45812 65 THR A CA 1
ATOM 923 C C . THR A 1 65 ? -10.52070 10.74086 18.74683 1.000 41.21065 65 THR A C 1
ATOM 924 O O . THR A 1 65 ? -11.29396 11.70418 18.78691 1.000 39.74092 65 THR A O 1
ATOM 935 N N . VAL A 1 66 ? -10.85872 9.50270 19.11290 1.000 39.36494 66 VAL A N 1
ATOM 936 C CA . VAL A 1 66 ? -12.06877 9.19439 19.85766 1.000 36.87606 66 VAL A CA 1
ATOM 937 C C . VAL A 1 66 ? -11.68785 8.96629 21.31436 1.000 37.78461 66 VAL A C 1
ATOM 938 O O . VAL A 1 66 ? -10.93313 8.02761 21.63201 1.000 35.39254 66 VAL A O 1
ATOM 951 N N . ILE A 1 67 ? -12.20040 9.81738 22.19826 1.000 34.20342 67 ILE A N 1
ATOM 952 C CA . ILE A 1 67 ? -11.96019 9.68744 23.63548 1.000 35.94306 67 ILE A CA 1
ATOM 953 C C . ILE A 1 67 ? -13.07392 8.80090 24.19794 1.000 34.84883 67 ILE A C 1
ATOM 954 O O . ILE A 1 67 ? -14.23004 9.22275 24.26318 1.000 36.42129 67 ILE A O 1
ATOM 970 N N . ALA A 1 68 ? -12.76514 7.54162 24.54584 1.000 33.98497 68 ALA A N 1
ATOM 971 C CA . ALA A 1 68 ? -13.75314 6.63642 25.13315 1.000 33.14073 68 ALA A CA 1
ATOM 972 C C . ALA A 1 68 ? -13.46137 6.51006 26.62637 1.000 35.39905 68 ALA A C 1
ATOM 973 O O . ALA A 1 68 ? -12.40841 5.98426 27.00893 1.000 33.26811 68 ALA A O 1
ATOM 980 N N . ALA A 1 69 ? -14.38887 6.93928 27.46051 1.000 33.33813 69 ALA A N 1
ATOM 981 C CA . ALA A 1 69 ? -14.13050 7.08493 28.89546 1.000 32.07119 69 ALA A CA 1
ATOM 982 C C . ALA A 1 69 ? -15.35609 6.71406 29.73608 1.000 34.78717 69 ALA A C 1
ATOM 983 O O . ALA A 1 69 ? -16.47726 7.17225 29.47973 1.000 34.18156 69 ALA A O 1
ATOM 990 N N . TYR A 1 70 ? -15.13277 5.90736 30.76806 1.000 33.16531 70 TYR A N 1
ATOM 991 C CA . TYR A 1 70 ? -16.23669 5.61483 31.67301 1.000 34.65622 70 TYR A CA 1
ATOM 992 C C . TYR A 1 70 ? -15.80879 5.38357 33.11429 1.000 32.59023 70 TYR A C 1
ATOM 993 O O . TYR A 1 70 ? -14.82372 4.71127 33.40198 1.000 36.09830 70 TYR A O 1
ATOM 1011 N N . VAL A 1 71 ? -16.58904 5.98962 33.99184 1.000 33.85904 71 VAL A N 1
ATOM 1012 C CA . VAL A 1 71 ? -16.63538 5.74311 35.42455 1.000 34.14816 71 VAL A CA 1
ATOM 1013 C C . VAL A 1 71 ? -18.13711 5.66185 35.59838 1.000 35.47243 71 VAL A C 1
ATOM 1014 O O . VAL A 1 71 ? -18.81602 6.68589 35.54207 1.000 35.29078 71 VAL A O 1
ATOM 1027 N N . TYR A 1 72 ? -18.67650 4.46522 35.71085 1.000 35.76816 72 TYR A N 1
ATOM 1028 C CA . TYR A 1 72 ? -20.08331 4.27497 35.34068 1.000 37.44354 72 TYR A CA 1
ATOM 1029 C C . TYR A 1 72 ? -20.84173 3.48781 36.39785 1.000 36.16604 72 TYR A C 1
ATOM 1030 O O . TYR A 1 72 ? -21.41677 2.43323 36.11782 1.000 38.68045 72 TYR A O 1
ATOM 1048 N N . PRO A 1 73 ? -20.88404 4.01009 37.63487 1.000 35.89347 73 PRO A N 1
ATOM 1049 C CA . PRO A 1 73 ? -21.61679 3.31306 38.70176 1.000 38.91691 73 PRO A CA 1
ATOM 1050 C C . PRO A 1 73 ? -23.12819 3.27641 38.43096 1.000 40.04471 73 PRO A C 1
ATOM 1051 O O . PRO A 1 73 ? -23.84207 2.58597 39.15357 1.000 40.32898 73 PRO A O 1
ATOM 1062 N N . GLU A 1 74 ? -23.58685 3.98043 37.39396 1.000 38.72918 74 GLU A N 1
ATOM 1063 C CA . GLU A 1 74 ? -24.97024 3.99621 36.93239 1.000 41.41117 74 GLU A CA 1
ATOM 1064 C C . GLU A 1 74 ? -25.24381 2.95810 35.85644 1.000 42.69253 74 GLU A C 1
ATOM 1065 O O . GLU A 1 74 ? -26.35948 2.92032 35.31315 1.000 42.32729 74 GLU A O 1
ATOM 1077 N N . THR A 1 75 ? -24.23395 2.14154 35.51617 1.000 40.52499 75 THR A N 1
ATOM 1078 C CA . THR A 1 75 ? -24.33882 1.15394 34.45115 1.000 39.04584 75 THR A CA 1
ATOM 1079 C C . THR A 1 75 ? -25.59397 0.31970 34.66474 1.000 40.49561 75 THR A C 1
ATOM 1080 O O . THR A 1 75 ? -25.88405 -0.12722 35.78148 1.000 41.42144 75 THR A O 1
ATOM 1091 N N . GLY A 1 76 ? -26.32026 0.09553 33.58102 1.000 40.81944 76 GLY A N 1
ATOM 1092 C CA . GLY A 1 76 ? -27.50446 -0.74082 33.62516 1.000 43.82269 76 GLY A CA 1
ATOM 1093 C C . GLY A 1 76 ? -28.73585 -0.03285 34.15103 1.000 47.32113 76 GLY A C 1
ATOM 1094 O O . GLY A 1 76 ? -29.69619 -0.69338 34.55365 1.000 48.06835 76 GLY A O 1
ATOM 1098 N N . THR A 1 77 ? -28.76062 1.29332 34.08470 1.000 47.52400 77 THR A N 1
ATOM 1099 C CA . THR A 1 77 ? -29.80600 2.12393 34.65717 1.000 48.39166 77 THR A CA 1
ATOM 1100 C C . THR A 1 77 ? -30.32754 3.00728 33.52541 1.000 49.75102 77 THR A C 1
ATOM 1101 O O . THR A 1 77 ? -30.02573 2.77186 32.34533 1.000 50.40285 77 THR A O 1
ATOM 1112 N N . SER A 1 78 ? -31.13372 4.02058 33.87330 1.000 49.94387 78 SER A N 1
ATOM 1113 C CA . SER A 1 78 ? -31.58272 4.98353 32.86994 1.000 50.52766 78 SER A CA 1
ATOM 1114 C C . SER A 1 78 ? -30.49489 5.94832 32.40577 1.000 51.34762 78 SER A C 1
ATOM 1115 O O . SER A 1 78 ? -30.73014 6.68004 31.42845 1.000 50.48917 78 SER A O 1
ATOM 1123 N N . THR A 1 79 ? -29.34330 6.00846 33.09655 1.000 49.63156 79 THR A N 1
ATOM 1124 C CA . THR A 1 79 ? -28.27844 6.91865 32.67860 1.000 47.79582 79 THR A CA 1
ATOM 1125 C C . THR A 1 79 ? -27.71684 6.46222 31.34398 1.000 46.88276 79 THR A C 1
ATOM 1126 O O . THR A 1 79 ? -27.16272 5.36275 31.23874 1.000 46.69732 79 THR A O 1
ATOM 1137 N N . ARG A 1 80 ? -27.80961 7.31106 30.33636 1.000 47.10559 80 ARG A N 1
ATOM 1138 C CA . ARG A 1 80 ? -27.35628 6.92832 29.00602 1.000 49.04985 80 ARG A CA 1
ATOM 1139 C C . ARG A 1 80 ? -25.90524 7.32269 28.76341 1.000 44.81583 80 ARG A C 1
ATOM 1140 O O . ARG A 1 80 ? -25.31994 8.12754 29.48232 1.000 43.98065 80 ARG A O 1
ATOM 1161 N N . THR A 1 81 ? -25.35825 6.76606 27.69424 1.000 42.30405 81 THR A N 1
ATOM 1162 C CA . THR A 1 81 ? -24.10220 7.19907 27.09789 1.000 42.25185 81 THR A CA 1
ATOM 1163 C C . THR A 1 81 ? -24.34049 8.22704 25.99468 1.000 41.37849 81 THR A C 1
ATOM 1164 O O . THR A 1 81 ? -25.33986 8.14175 25.27132 1.000 43.21547 81 THR A O 1
ATOM 1175 N N . VAL A 1 82 ? -23.40740 9.17960 25.84380 1.000 40.50261 82 VAL A N 1
ATOM 1176 C CA . VAL A 1 82 ? -23.49691 10.22546 24.82238 1.000 39.47366 82 VAL A CA 1
ATOM 1177 C C . VAL A 1 82 ? -22.24416 10.26697 23.96009 1.000 41.19136 82 VAL A C 1
ATOM 1178 O O . VAL A 1 82 ? -21.16853 9.78809 24.34109 1.000 39.32528 82 VAL A O 1
ATOM 1191 N N . VAL A 1 83 ? -22.40881 10.83202 22.76514 1.000 39.24733 83 VAL A N 1
ATOM 1192 C CA . VAL A 1 83 ? -21.31019 11.13964 21.85911 1.000 39.10574 83 VAL A CA 1
ATOM 1193 C C . VAL A 1 83 ? -21.29312 12.64948 21.67164 1.000 42.84093 83 VAL A C 1
ATOM 1194 O O . VAL A 1 83 ? -22.34001 13.27355 21.48366 1.000 43.59974 83 VAL A O 1
ATOM 1207 N N . VAL A 1 84 ? -20.10649 13.22271 21.72072 1.000 38.72537 84 VAL A N 1
ATOM 1208 C CA . VAL A 1 84 ? -19.92647 14.66199 21.63652 1.000 43.22319 84 VAL A CA 1
ATOM 1209 C C . VAL A 1 84 ? -18.83320 14.90375 20.62990 1.000 43.79368 84 VAL A C 1
ATOM 1210 O O . VAL A 1 84 ? -17.73463 14.34510 20.75044 1.000 40.75697 84 VAL A O 1
ATOM 1223 N N . ARG A 1 85 ? -19.12012 15.74414 19.65314 1.000 45.96177 85 ARG A N 1
ATOM 1224 C CA . ARG A 1 85 ? -18.08343 16.30638 18.80044 1.000 44.24199 85 ARG A CA 1
ATOM 1225 C C . ARG A 1 85 ? -17.68185 17.66016 19.36657 1.000 45.41495 85 ARG A C 1
ATOM 1226 O O . ARG A 1 85 ? -18.54219 18.50532 19.62442 1.000 46.73273 85 ARG A O 1
ATOM 1247 N N . ASN A 1 86 ? -16.38244 17.85482 19.59576 1.000 43.14213 86 ASN A N 1
ATOM 1248 C CA . ASN A 1 86 ? -15.88579 19.10602 20.16153 1.000 43.65236 86 ASN A CA 1
ATOM 1249 C C . ASN A 1 86 ? -15.24233 19.97109 19.06973 1.000 42.96099 86 ASN A C 1
ATOM 1250 O O . ASN A 1 86 ? -15.14997 19.57881 17.90859 1.000 42.14758 86 ASN A O 1
ATOM 1261 N N . GLU A 1 87 ? -14.77279 21.16576 19.46257 1.000 44.05737 87 GLU A N 1
ATOM 1262 C CA . GLU A 1 87 ? -14.39356 22.17891 18.47988 1.000 46.87252 87 GLU A CA 1
ATOM 1263 C C . GLU A 1 87 ? -13.21124 21.75850 17.63048 1.000 47.29803 87 GLU A C 1
ATOM 1264 O O . GLU A 1 87 ? -12.98660 22.35038 16.56411 1.000 46.62907 87 GLU A O 1
ATOM 1276 N N . LYS A 1 88 ? -12.43382 20.76958 18.10302 1.000 42.59027 88 LYS A N 1
ATOM 1277 C CA . LYS A 1 88 ? -11.21875 20.29578 17.45999 1.000 43.06563 88 LYS A CA 1
ATOM 1278 C C . LYS A 1 88 ? -11.47680 19.16795 16.48172 1.000 43.27830 88 LYS A C 1
ATOM 1279 O O . LYS A 1 88 ? -10.57711 18.83035 15.71125 1.000 44.14000 88 LYS A O 1
ATOM 1298 N N . GLY A 1 89 ? -12.68448 18.59388 16.46804 1.000 41.85936 89 GLY A N 1
ATOM 1299 C CA . GLY A 1 89 ? -12.99756 17.51727 15.56702 1.000 42.41930 89 GLY A CA 1
ATOM 1300 C C . GLY A 1 89 ? -12.94170 16.15611 16.21640 1.000 42.29565 89 GLY A C 1
ATOM 1301 O O . GLY A 1 89 ? -13.20715 15.15299 15.55491 1.000 44.34039 89 GLY A O 1
ATOM 1305 N N . GLN A 1 90 ? -12.60900 16.10375 17.49528 1.000 40.84561 90 GLN A N 1
ATOM 1306 C CA . GLN A 1 90 ? -12.58995 14.87319 18.24210 1.000 41.89735 90 GLN A CA 1
ATOM 1307 C C . GLN A 1 90 ? -14.00699 14.48660 18.60463 1.000 41.27835 90 GLN A C 1
ATOM 1308 O O . GLN A 1 90 ? -14.91446 15.33042 18.70367 1.000 40.32249 90 GLN A O 1
ATOM 1322 N N . LEU A 1 91 ? -14.17423 13.18584 18.79220 1.000 39.86666 91 LEU A N 1
ATOM 1323 C CA . LEU A 1 91 ? -15.38298 12.58096 19.32243 1.000 39.79985 91 LEU A CA 1
ATOM 1324 C C . LEU A 1 91 ? -15.10262 12.05686 20.72244 1.000 40.02838 91 LEU A C 1
ATOM 1325 O O . LEU A 1 91 ? -14.07235 11.40640 20.94715 1.000 38.75345 91 LEU A O 1
ATOM 1341 N N . LEU A 1 92 ? -16.02003 12.34349 21.65391 1.000 38.91119 92 LEU A N 1
ATOM 1342 C CA . LEU A 1 92 ? -15.96823 11.83627 23.01863 1.000 36.95915 92 LEU A CA 1
ATOM 1343 C C . LEU A 1 92 ? -17.19675 10.96980 23.27983 1.000 38.80141 92 LEU A C 1
ATOM 1344 O O . LEU A 1 92 ? -18.31701 11.34115 22.90124 1.000 37.69086 92 LEU A O 1
ATOM 1360 N N . VAL A 1 93 ? -16.98217 9.79590 23.88399 1.000 35.26920 93 VAL A N 1
ATOM 1361 C CA . VAL A 1 93 ? -18.05046 8.86426 24.23652 1.000 34.75791 93 VAL A CA 1
ATOM 1362 C C . VAL A 1 93 ? -17.95175 8.54443 25.72922 1.000 34.65169 93 VAL A C 1
ATOM 1363 O O . VAL A 1 93 ? -16.90565 8.07478 26.18803 1.000 34.60514 93 VAL A O 1
ATOM 1376 N N . ALA A 1 94 ? -19.05108 8.70671 26.45410 1.000 36.07883 94 ALA A N 1
ATOM 1377 C CA . ALA A 1 94 ? -18.99322 8.56267 27.90824 1.000 35.19409 94 ALA A CA 1
ATOM 1378 C C . ALA A 1 94 ? -20.42553 8.50613 28.44777 1.000 37.74812 94 ALA A C 1
ATOM 1379 O O . ALA A 1 94 ? -21.35257 9.04377 27.83631 1.000 39.78582 94 ALA A O 1
ATOM 1386 N N . PRO A 1 95 ? -20.57700 7.91989 29.64921 1.000 37.16409 95 PRO A N 1
ATOM 1387 C CA . PRO A 1 95 ? -21.85712 8.10785 30.36017 1.000 39.33557 95 PRO A CA 1
ATOM 1388 C C . PRO A 1 95 ? -22.18597 9.57916 30.46818 1.000 40.30234 95 PRO A C 1
ATOM 1389 O O . PRO A 1 95 ? -21.30450 10.43115 30.63056 1.000 38.31759 95 PRO A O 1
ATOM 1400 N N . ASN A 1 96 ? -23.48122 9.89443 30.36718 1.000 41.88480 96 ASN A N 1
ATOM 1401 C CA . ASN A 1 96 ? -23.91935 11.27378 30.53561 1.000 41.67025 96 ASN A CA 1
ATOM 1402 C C . ASN A 1 96 ? -24.13659 11.55663 32.02597 1.000 45.52839 96 ASN A C 1
ATOM 1403 O O . ASN A 1 96 ? -25.25646 11.74774 32.51466 1.000 46.60774 96 ASN A O 1
ATOM 1414 N N . ASN A 1 97 ? -23.03253 11.55496 32.76842 1.000 39.77057 97 ASN A N 1
ATOM 1415 C CA . ASN A 1 97 ? -23.09995 11.65614 34.21521 1.000 40.63747 97 ASN A CA 1
ATOM 1416 C C . ASN A 1 97 ? -22.16791 12.72999 34.76596 1.000 39.64352 97 ASN A C 1
ATOM 1417 O O . ASN A 1 97 ? -21.95033 12.77170 35.96474 1.000 39.48523 97 ASN A O 1
ATOM 1428 N N . GLY A 1 98 ? -21.67746 13.63338 33.93023 1.000 39.90577 98 GLY A N 1
ATOM 1429 C CA . GLY A 1 98 ? -20.73467 14.66285 34.34538 1.000 40.61009 98 GLY A CA 1
ATOM 1430 C C . GLY A 1 98 ? -19.28043 14.32193 34.07762 1.000 39.15603 98 GLY A C 1
ATOM 1431 O O . GLY A 1 98 ? -18.40111 15.16626 34.29973 1.000 37.31903 98 GLY A O 1
ATOM 1435 N N . LEU A 1 99 ? -19.00387 13.11082 33.60169 1.000 38.03807 99 LEU A N 1
ATOM 1436 C CA . LEU A 1 99 ? -17.62240 12.72305 33.33601 1.000 36.93258 99 LEU A CA 1
ATOM 1437 C C . LEU A 1 99 ? -16.93187 13.69497 32.37161 1.000 36.14393 99 LEU A C 1
ATOM 1438 O O . LEU A 1 99 ? -15.72763 13.94177 32.50455 1.000 34.76467 99 LEU A O 1
ATOM 1454 N N . LEU A 1 100 ? -17.66418 14.28970 31.41748 1.000 36.09666 100 LEU A N 1
ATOM 1455 C CA . LEU A 1 100 ? -17.02881 15.11512 30.39883 1.000 36.85210 100 LEU A CA 1
ATOM 1456 C C . LEU A 1 100 ? -17.00438 16.60934 30.71620 1.000 35.68175 100 LEU A C 1
ATOM 1457 O O . LEU A 1 100 ? -16.59097 17.40209 29.85914 1.000 35.65163 100 LEU A O 1
ATOM 1473 N N . THR A 1 101 ? -17.39469 17.00107 31.92452 1.000 37.59258 101 THR A N 1
ATOM 1474 C CA . THR A 1 101 ? -17.49608 18.41126 32.29130 1.000 39.39140 101 THR A CA 1
ATOM 1475 C C . THR A 1 101 ? -16.24523 19.18969 31.91327 1.000 41.58571 101 THR A C 1
ATOM 1476 O O . THR A 1 101 ? -16.30719 20.20633 31.20836 1.000 41.07786 101 THR A O 1
ATOM 1487 N N . TRP A 1 102 ? -15.08305 18.72234 32.38433 1.000 38.12030 102 TRP A N 1
ATOM 1488 C CA . TRP A 1 102 ? -13.88051 19.53032 32.19921 1.000 39.74670 102 TRP A CA 1
ATOM 1489 C C . TRP A 1 102 ? -13.30224 19.40093 30.79729 1.000 39.55736 102 TRP A C 1
ATOM 1490 O O . TRP A 1 102 ? -12.79742 20.39466 30.24578 1.000 40.08416 102 TRP A O 1
ATOM 1511 N N . ALA A 1 103 ? -13.35614 18.21041 30.19243 1.000 36.72985 103 ALA A N 1
ATOM 1512 C CA . ALA A 1 103 ? -12.88847 18.09949 28.81491 1.000 37.09670 103 ALA A CA 1
ATOM 1513 C C . ALA A 1 103 ? -13.61833 19.06470 27.89841 1.000 38.73663 103 ALA A C 1
ATOM 1514 O O . ALA A 1 103 ? -13.03032 19.62554 26.95654 1.000 38.24958 103 ALA A O 1
ATOM 1521 N N . LEU A 1 104 ? -14.89955 19.26917 28.15594 1.000 39.23488 104 LEU A N 1
ATOM 1522 C CA . LEU A 1 104 ? -15.66859 20.19391 27.34610 1.000 40.49743 104 LEU A CA 1
ATOM 1523 C C . LEU A 1 104 ? -15.49726 21.64430 27.75815 1.000 43.17061 104 LEU A C 1
ATOM 1524 O O . LEU A 1 104 ? -15.67892 22.52453 26.91897 1.000 43.53520 104 LEU A O 1
ATOM 1540 N N . LYS A 1 105 ? -15.20966 21.93474 29.02767 1.000 42.50677 105 LYS A N 1
ATOM 1541 C CA . LYS A 1 105 ? -14.77824 23.28911 29.36510 1.000 44.30817 105 LYS A CA 1
ATOM 1542 C C . LYS A 1 105 ? -13.55309 23.64863 28.54481 1.000 45.31876 105 LYS A C 1
ATOM 1543 O O . LYS A 1 105 ? -13.49309 24.72093 27.92739 1.000 46.87181 105 LYS A O 1
ATOM 1562 N N . ALA A 1 106 ? -12.59960 22.70785 28.45778 1.000 42.81745 106 ALA A N 1
ATOM 1563 C CA . ALA A 1 106 ? -11.32653 22.95292 27.79536 1.000 42.67475 106 ALA A CA 1
ATOM 1564 C C . ALA A 1 106 ? -11.51203 23.10610 26.29841 1.000 43.57726 106 ALA A C 1
ATOM 1565 O O . ALA A 1 106 ? -10.94829 24.01416 25.68261 1.000 42.59072 106 ALA A O 1
ATOM 1572 N N . VAL A 1 107 ? -12.28645 22.21197 25.68713 1.000 40.92297 107 VAL A N 1
ATOM 1573 C CA . VAL A 1 107 ? -12.49780 22.26202 24.24091 1.000 42.47580 107 VAL A CA 1
ATOM 1574 C C . VAL A 1 107 ? -13.98161 22.03947 23.97648 1.000 43.43432 107 VAL A C 1
ATOM 1575 O O . VAL A 1 107 ? -14.42144 20.89406 23.90269 1.000 43.39004 107 VAL A O 1
ATOM 1588 N N . PRO A 1 108 ? -14.77342 23.09940 23.79083 1.000 45.82350 108 PRO A N 1
ATOM 1589 C CA . PRO A 1 108 ? -16.23088 22.96477 23.96480 1.000 47.63113 108 PRO A CA 1
ATOM 1590 C C . PRO A 1 108 ? -16.92018 22.06997 22.93535 1.000 45.26521 108 PRO A C 1
ATOM 1591 O O . PRO A 1 108 ? -16.45186 21.87878 21.81597 1.000 45.98280 108 PRO A O 1
ATOM 1602 N N . ALA A 1 109 ? -18.05986 21.51434 23.34677 1.000 46.01804 109 ALA A N 1
ATOM 1603 C CA . ALA A 1 109 ? -18.90489 20.70808 22.47319 1.000 45.65503 109 ALA A CA 1
ATOM 1604 C C . ALA A 1 109 ? -19.61582 21.56898 21.43072 1.000 50.58022 109 ALA A C 1
ATOM 1605 O O . ALA A 1 109 ? -20.09971 22.66654 21.73813 1.000 51.24547 109 ALA A O 1
ATOM 1612 N N . VAL A 1 110 ? -19.63125 21.08600 20.17971 1.000 48.29740 110 VAL A N 1
ATOM 1613 C CA . VAL A 1 110 ? -20.35555 21.74432 19.09668 1.000 49.37078 110 VAL A CA 1
ATOM 1614 C C . VAL A 1 110 ? -21.63389 21.00392 18.71697 1.000 52.39036 110 VAL A C 1
ATOM 1615 O O . VAL A 1 110 ? -22.56124 21.62246 18.17307 1.000 51.77721 110 VAL A O 1
ATOM 1628 N N . GLU A 1 111 ? -21.66152 19.68403 18.89759 1.000 50.87729 111 GLU A N 1
ATOM 1629 C CA . GLU A 1 111 ? -22.82176 18.84608 18.64676 1.000 54.07655 111 GLU A CA 1
ATOM 1630 C C . GLU A 1 111 ? -22.75773 17.68635 19.63332 1.000 52.57113 111 GLU A C 1
ATOM 1631 O O . GLU A 1 111 ? -21.67427 17.31344 20.10794 1.000 48.76970 111 GLU A O 1
ATOM 1643 N N . ALA A 1 112 ? -23.91042 17.06748 19.88597 1.000 50.30621 112 ALA A N 1
ATOM 1644 C CA . ALA A 1 112 ? -23.94227 15.88292 20.72962 1.000 48.93505 112 ALA A CA 1
ATOM 1645 C C . ALA A 1 112 ? -25.04151 14.93218 20.28449 1.000 52.34002 112 ALA A C 1
ATOM 1646 O O . ALA A 1 112 ? -26.00603 15.33452 19.62436 1.000 52.41982 112 ALA A O 1
ATOM 1653 N N . TRP A 1 113 ? -24.92043 13.66997 20.71467 1.000 48.72913 113 TRP A N 1
ATOM 1654 C CA . TRP A 1 113 ? -25.95258 12.67739 20.44958 1.000 48.62783 113 TRP A CA 1
ATOM 1655 C C . TRP A 1 113 ? -26.08750 11.68783 21.60350 1.000 49.77153 113 TRP A C 1
ATOM 1656 O O . TRP A 1 113 ? -25.10590 11.35554 22.27765 1.000 45.93611 113 TRP A O 1
ATOM 1677 N N . GLU A 1 114 ? -27.30896 11.17647 21.79707 1.000 48.99655 114 GLU A N 1
ATOM 1678 C CA . GLU A 1 114 ? -27.54672 10.08973 22.74211 1.000 48.00980 114 GLU A CA 1
ATOM 1679 C C . GLU A 1 114 ? -27.30300 8.76498 22.03139 1.000 48.70523 114 GLU A C 1
ATOM 1680 O O . GLU A 1 114 ? -27.63350 8.62213 20.85583 1.000 49.53651 114 GLU A O 1
ATOM 1692 N N . VAL A 1 115 ? -26.70793 7.80492 22.73118 1.000 45.14048 115 VAL A N 1
ATOM 1693 C CA . VAL A 1 115 ? -26.40481 6.50909 22.13838 1.000 45.25144 115 VAL A CA 1
ATOM 1694 C C . VAL A 1 115 ? -27.61564 5.61477 22.37064 1.000 47.13520 115 VAL A C 1
ATOM 1695 O O . VAL A 1 115 ? -27.87824 5.18930 23.49757 1.000 45.19147 115 VAL A O 1
ATOM 1708 N N . THR A 1 116 ? -28.36208 5.34567 21.31203 1.000 47.44495 116 THR A N 1
ATOM 1709 C CA . THR A 1 116 ? -29.51570 4.47216 21.40177 1.000 47.17153 116 THR A CA 1
ATOM 1710 C C . THR A 1 116 ? -29.48961 3.33065 20.40681 1.000 48.46119 116 THR A C 1
ATOM 1711 O O . THR A 1 116 ? -30.16302 2.31263 20.64365 1.000 48.31030 116 THR A O 1
ATOM 1722 N N . SER A 1 117 ? -28.71617 3.44384 19.33390 1.000 46.90620 117 SER A N 1
ATOM 1723 C CA . SER A 1 117 ? -28.78999 2.43306 18.30792 1.000 47.67538 117 SER A CA 1
ATOM 1724 C C . SER A 1 117 ? -28.02710 1.18901 18.74027 1.000 48.40412 117 SER A C 1
ATOM 1725 O O . SER A 1 117 ? -26.82366 1.27486 19.03866 1.000 46.87119 117 SER A O 1
ATOM 1733 N N . PRO A 1 118 ? -28.66360 0.01554 18.73791 1.000 46.98319 118 PRO A N 1
ATOM 1734 C CA . PRO A 1 118 ? -27.92691 -1.20681 19.08836 1.000 45.49875 118 PRO A CA 1
ATOM 1735 C C . PRO A 1 118 ? -26.81218 -1.51739 18.13520 1.000 46.14931 118 PRO A C 1
ATOM 1736 O O . PRO A 1 118 ? -25.90426 -2.28285 18.49249 1.000 46.00669 118 PRO A O 1
ATOM 1747 N N . ASP A 1 119 ? -26.83328 -0.96529 16.92651 1.000 47.66732 119 ASP A N 1
ATOM 1748 C CA . ASP A 1 119 ? -25.79457 -1.35202 15.98360 1.000 49.27367 119 ASP A CA 1
ATOM 1749 C C . ASP A 1 119 ? -24.42254 -0.81266 16.38333 1.000 47.06302 119 ASP A C 1
ATOM 1750 O O . ASP A 1 119 ? -23.43819 -1.14447 15.72336 1.000 47.09041 119 ASP A O 1
ATOM 1759 N N . VAL A 1 120 ? -24.33340 0.01867 17.42349 1.000 45.92629 120 VAL A N 1
ATOM 1760 C CA . VAL A 1 120 ? -23.04323 0.47470 17.94978 1.000 43.63299 120 VAL A CA 1
ATOM 1761 C C . VAL A 1 120 ? -22.77536 -0.07542 19.35261 1.000 42.28978 120 VAL A C 1
ATOM 1762 O O . VAL A 1 120 ? -21.87635 0.41169 20.05211 1.000 41.46742 120 VAL A O 1
ATOM 1775 N N . MET A 1 121 ? -23.55162 -1.05444 19.79106 1.000 41.24940 121 MET A N 1
ATOM 1776 C CA . MET A 1 121 ? -23.46946 -1.66489 21.10064 1.000 41.67106 121 MET A CA 1
ATOM 1777 C C . MET A 1 121 ? -22.95889 -3.09047 20.92928 1.000 41.14209 121 MET A C 1
ATOM 1778 O O . MET A 1 121 ? -23.06801 -3.68217 19.85344 1.000 43.06380 121 MET A O 1
ATOM 1792 N N . ASN A 1 122 ? -22.35946 -3.63791 21.96584 1.000 41.44948 122 ASN A N 1
ATOM 1793 C CA . ASN A 1 122 ? -21.94120 -5.04574 21.95832 1.000 42.12070 122 ASN A CA 1
ATOM 1794 C C . ASN A 1 122 ? -23.06258 -5.84373 22.61833 1.000 43.68220 122 ASN A C 1
ATOM 1795 O O . ASN A 1 122 ? -23.16723 -5.90225 23.84770 1.000 41.87724 122 ASN A O 1
ATOM 1806 N N . GLN A 1 123 ? -23.93261 -6.43667 21.78584 1.000 45.57977 123 GLN A N 1
ATOM 1807 C CA . GLN A 1 123 ? -25.06771 -7.15020 22.34531 1.000 46.74415 123 GLN A CA 1
ATOM 1808 C C . GLN A 1 123 ? -24.71225 -8.62247 22.54515 1.000 46.20794 123 GLN A C 1
ATOM 1809 O O . GLN A 1 123 ? -23.85331 -9.15711 21.83568 1.000 47.25943 123 GLN A O 1
ATOM 1823 N N . PRO A 1 124 ? -25.30788 -9.30384 23.53428 1.000 47.10296 124 PRO A N 1
ATOM 1824 C CA . PRO A 1 124 ? -26.23663 -8.81142 24.56190 1.000 47.99242 124 PRO A CA 1
ATOM 1825 C C . PRO A 1 124 ? -25.51403 -7.92821 25.58724 1.000 45.52294 124 PRO A C 1
ATOM 1826 O O . PRO A 1 124 ? -24.59795 -8.42591 26.22709 1.000 46.62552 124 PRO A O 1
ATOM 1837 N N . VAL A 1 125 ? -25.92073 -6.65633 25.71831 1.000 44.59357 125 VAL A N 1
ATOM 1838 C CA . VAL A 1 125 ? -25.26358 -5.74952 26.65743 1.000 42.34606 125 VAL A CA 1
ATOM 1839 C C . VAL A 1 125 ? -25.40079 -6.30339 28.06901 1.000 43.21377 125 VAL A C 1
ATOM 1840 O O . VAL A 1 125 ? -26.51001 -6.65325 28.50760 1.000 43.55218 125 VAL A O 1
ATOM 1853 N N . THR A 1 126 ? -24.25746 -6.36996 28.81949 1.000 39.43880 126 THR A N 1
ATOM 1854 C CA . THR A 1 126 ? -24.40968 -6.85068 30.19823 1.000 39.54280 126 THR A CA 1
ATOM 1855 C C . THR A 1 126 ? -24.66432 -5.68459 31.15556 1.000 41.71018 126 THR A C 1
ATOM 1856 O O . THR A 1 126 ? -24.02038 -4.62710 31.03803 1.000 41.20589 126 THR A O 1
ATOM 1867 N N . PRO A 1 127 ? -25.63370 -5.85627 32.06160 1.000 41.98337 127 PRO A N 1
ATOM 1868 C CA . PRO A 1 127 ? -26.13899 -4.69029 32.82745 1.000 42.66483 127 PRO A CA 1
ATOM 1869 C C . PRO A 1 127 ? -25.09126 -4.03812 33.72825 1.000 39.61278 127 PRO A C 1
ATOM 1870 O O . PRO A 1 127 ? -25.17417 -2.82997 33.99149 1.000 39.99050 127 PRO A O 1
ATOM 1881 N N . THR A 1 128 ? -24.12886 -4.79966 34.22472 1.000 39.48415 128 THR A N 1
ATOM 1882 C CA . THR A 1 128 ? -23.11023 -4.25505 35.09738 1.000 38.69822 128 THR A CA 1
ATOM 1883 C C . THR A 1 128 ? -21.88597 -3.78803 34.32608 1.000 38.65405 128 THR A C 1
ATOM 1884 O O . THR A 1 128 ? -20.92733 -3.34613 34.95382 1.000 36.67629 128 THR A O 1
ATOM 1895 N N . TRP A 1 129 ? -21.86456 -3.90555 32.98357 1.000 39.07364 129 TRP A N 1
ATOM 1896 C CA . TRP A 1 129 ? -20.74503 -3.34956 32.24648 1.000 37.90105 129 TRP A CA 1
ATOM 1897 C C . TRP A 1 129 ? -21.17589 -2.69947 30.94510 1.000 37.40633 129 TRP A C 1
ATOM 1898 O O . TRP A 1 129 ? -20.67926 -3.01828 29.85873 1.000 35.29463 129 TRP A O 1
ATOM 1919 N N . TYR A 1 130 ? -21.91687 -1.58178 31.11051 1.000 35.50841 130 TYR A N 1
ATOM 1920 C CA . TYR A 1 130 ? -22.14290 -0.66015 30.01983 1.000 36.71492 130 TYR A CA 1
ATOM 1921 C C . TYR A 1 130 ? -20.87068 0.03384 29.61084 1.000 36.76784 130 TYR A C 1
ATOM 1922 O O . TYR A 1 130 ? -20.73484 0.47913 28.45653 1.000 35.35826 130 TYR A O 1
ATOM 1939 N N . GLY A 1 131 ? -19.93155 0.16871 30.54283 1.000 37.85328 131 GLY A N 1
ATOM 1940 C CA . GLY A 1 131 ? -18.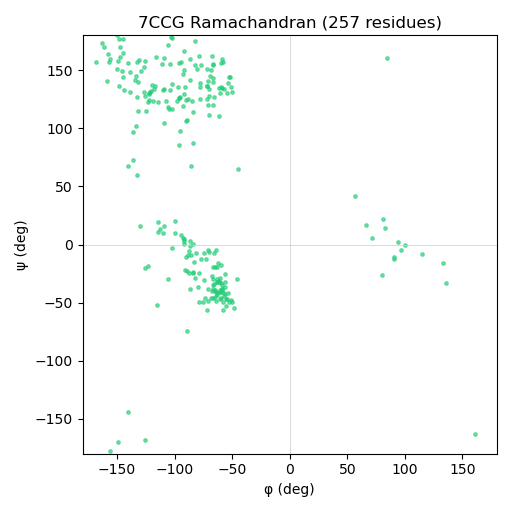63473 0.72947 30.16923 1.000 34.88826 131 GLY A CA 1
ATOM 1941 C C . GLY A 1 131 ? -18.03302 0.04213 28.94709 1.000 34.48494 131 GLY A C 1
ATOM 1942 O O . GLY A 1 131 ? -17.61353 0.68471 27.98098 1.000 32.85066 131 GLY A O 1
ATOM 1946 N N . LYS A 1 132 ? -18.00935 -1.27591 28.96378 1.000 35.35257 132 LYS A N 1
ATOM 1947 C CA . LYS A 1 132 ? -17.48605 -2.00468 27.81540 1.000 34.23174 132 LYS A CA 1
ATOM 1948 C C . LYS A 1 132 ? -18.51006 -2.08792 26.68098 1.000 34.06604 132 LYS A C 1
ATOM 1949 O O . LYS A 1 132 ? -18.18814 -1.81645 25.51726 1.000 33.28889 132 LYS A O 1
ATOM 1968 N N . ASP A 1 133 ? -19.73878 -2.48572 26.99771 1.000 34.56938 133 ASP A N 1
ATOM 1969 C CA . ASP A 1 133 ? -20.70667 -2.87462 25.96236 1.000 36.53039 133 ASP A CA 1
ATOM 1970 C C . ASP A 1 133 ? -21.46079 -1.70399 25.31153 1.000 38.04574 133 ASP A C 1
ATOM 1971 O O . ASP A 1 133 ? -21.98823 -1.86520 24.20345 1.000 37.09912 133 ASP A O 1
ATOM 1980 N N . VAL A 1 134 ? -21.43522 -0.51464 25.90607 1.000 34.55036 134 VAL A N 1
ATOM 1981 C CA . VAL A 1 134 ? -21.99380 0.67999 25.23793 1.000 36.30354 134 VAL A CA 1
ATOM 1982 C C . VAL A 1 134 ? -20.89805 1.70535 24.94920 1.000 35.77403 134 VAL A C 1
ATOM 1983 O O . VAL A 1 134 ? -20.69173 2.09873 23.77116 1.000 37.04154 134 VAL A O 1
ATOM 1996 N N . VAL A 1 135 ? -20.10638 2.07935 25.94092 1.000 33.74036 135 VAL A N 1
ATOM 1997 C CA . VAL A 1 135 ? -19.15088 3.16661 25.74094 1.000 34.25746 135 VAL A CA 1
ATOM 1998 C C . VAL A 1 135 ? -18.00485 2.72649 24.84259 1.000 32.06699 135 VAL A C 1
ATOM 1999 O O . VAL A 1 135 ? -17.72036 3.35560 23.80743 1.000 30.05645 135 VAL A O 1
ATOM 2012 N N . VAL A 1 136 ? -17.31432 1.65147 25.22034 1.000 35.26919 136 VAL A N 1
ATOM 2013 C CA . VAL A 1 136 ? -16.16415 1.22293 24.42669 1.000 33.94898 136 VAL A CA 1
ATOM 2014 C C . VAL A 1 136 ? -16.63372 0.74888 23.05290 1.000 35.71706 136 VAL A C 1
ATOM 2015 O O . VAL A 1 136 ? -16.02922 1.04166 22.01174 1.000 32.90195 136 VAL A O 1
ATOM 2028 N N . ALA A 1 137 ? -17.68119 -0.06820 23.04185 1.000 33.33031 137 ALA A N 1
ATOM 2029 C CA . ALA A 1 137 ? -18.23394 -0.55057 21.77921 1.000 37.37558 137 ALA A CA 1
ATOM 2030 C C . ALA A 1 137 ? -18.55362 0.60201 20.82693 1.000 35.67545 137 ALA A C 1
ATOM 2031 O O . ALA A 1 137 ? -18.16203 0.58153 19.65193 1.000 38.31778 137 ALA A O 1
ATOM 2038 N N . CYS A 1 138 ? -19.27168 1.62292 21.31295 1.000 37.03930 138 CYS A N 1
ATOM 2039 C CA . CYS A 1 138 ? -19.58570 2.75829 20.44693 1.000 36.30758 138 CYS A CA 1
ATOM 2040 C C . CYS A 1 138 ? -18.31750 3.52024 20.04430 1.000 35.96678 138 CYS A C 1
ATOM 2041 O O . CYS A 1 138 ? -18.15792 3.89782 18.87783 1.000 34.92054 138 CYS A O 1
ATOM 2049 N N . GLY A 1 139 ? -17.35741 3.67890 20.96032 1.000 34.02430 139 GLY A N 1
ATOM 2050 C CA . GLY A 1 139 ? -16.11594 4.36497 20.58035 1.000 35.84898 139 GLY A CA 1
ATOM 2051 C C . GLY A 1 139 ? -15.39204 3.67970 19.43809 1.000 36.39756 139 GLY A C 1
ATOM 2052 O O . GLY A 1 139 ? -14.81622 4.32188 18.54693 1.000 36.89916 139 GLY A O 1
ATOM 2056 N N . ALA A 1 140 ? -15.41193 2.35471 19.44511 1.000 36.84927 140 ALA A N 1
ATOM 2057 C CA . ALA A 1 140 ? -14.74765 1.57995 18.41009 1.000 37.24500 140 ALA A CA 1
ATOM 2058 C C . ALA A 1 140 ? -15.47737 1.68980 17.08021 1.000 35.88042 140 ALA A C 1
ATOM 2059 O O . ALA A 1 140 ? -14.84155 1.77754 16.03248 1.000 39.00524 140 ALA A O 1
ATOM 2066 N N . HIS A 1 141 ? -16.80962 1.70923 17.09824 1.000 38.80528 141 HIS A N 1
ATOM 2067 C CA . HIS A 1 141 ? -17.54249 1.93983 15.85736 1.000 38.97459 141 HIS A CA 1
ATOM 2068 C C . HIS A 1 141 ? -17.24667 3.32134 15.29292 1.000 40.41416 141 HIS A C 1
ATOM 2069 O O . HIS A 1 141 ? -17.00740 3.46248 14.09261 1.000 43.29567 141 HIS A O 1
ATOM 2083 N N . LEU A 1 142 ? -17.21859 4.35085 16.13884 1.000 40.06075 142 LEU A N 1
ATOM 2084 C CA . LEU A 1 142 ? -16.80775 5.66649 15.66920 1.000 40.41973 142 LEU A CA 1
ATOM 2085 C C . LEU A 1 142 ? -15.40149 5.62918 15.07811 1.000 42.84837 142 LEU A C 1
ATOM 2086 O O . LEU A 1 142 ? -15.12783 6.28504 14.06080 1.000 42.67854 142 LEU A O 1
ATOM 2102 N N . ALA A 1 143 ? -14.48128 4.89286 15.72058 1.000 41.54376 143 ALA A N 1
ATOM 2103 C CA . ALA A 1 143 ? -13.12076 4.81767 15.20123 1.000 42.94981 143 ALA A CA 1
ATOM 2104 C C . ALA A 1 143 ? -13.08445 4.09478 13.86270 1.000 43.71411 143 ALA A C 1
ATOM 2105 O O . ALA A 1 143 ? -12.27194 4.43068 12.99358 1.000 45.01721 143 ALA A O 1
ATOM 2112 N N . ALA A 1 144 ? -13.94469 3.10024 13.69710 1.000 43.42010 144 ALA A N 1
ATOM 2113 C CA . ALA A 1 144 ? -14.03494 2.34382 12.45926 1.000 45.44120 144 ALA A CA 1
ATOM 2114 C C . ALA A 1 144 ? -14.72637 3.10422 11.33173 1.000 48.53823 144 ALA A C 1
ATOM 2115 O O . ALA A 1 144 ? -14.77317 2.59360 10.20563 1.000 50.90913 144 ALA A O 1
ATOM 2122 N N . GLY A 1 145 ? -15.29517 4.27581 11.60487 1.000 46.71890 145 GLY A N 1
ATOM 2123 C CA . GLY A 1 145 ? -15.89806 5.10618 10.57181 1.000 49.81165 145 GLY A CA 1
ATOM 2124 C C . GLY A 1 145 ? -17.39955 5.31151 10.68542 1.000 50.89415 145 GLY A C 1
ATOM 2125 O O . GLY A 1 145 ? -17.95247 6.11339 9.91840 1.000 57.15075 145 GLY A O 1
ATOM 2129 N N . VAL A 1 146 ? -18.10563 4.62677 11.58550 1.000 48.15857 146 VAL A N 1
ATOM 2130 C CA . VAL A 1 146 ? -19.52134 4.91892 11.79654 1.000 45.61509 146 VAL A CA 1
ATOM 2131 C C . VAL A 1 146 ? -19.71888 6.39865 12.09506 1.000 48.81449 146 VAL A C 1
ATOM 2132 O O . VAL A 1 146 ? -18.95553 7.01630 12.84604 1.000 49.06704 146 VAL A O 1
ATOM 2145 N N . ALA A 1 147 ? -20.77208 6.98052 11.50776 1.000 48.91375 147 ALA A N 1
ATOM 2146 C CA . ALA A 1 147 ? -21.00370 8.40200 11.67413 1.000 50.13245 147 ALA A CA 1
ATOM 2147 C C . ALA A 1 147 ? -21.62064 8.67304 13.04380 1.000 48.17924 147 ALA A C 1
ATOM 2148 O O . ALA A 1 147 ? -22.50673 7.93259 13.48582 1.000 46.74904 147 ALA A O 1
ATOM 2155 N N . PRO A 1 148 ? -21.18474 9.73667 13.72513 1.000 45.44809 148 PRO A N 1
ATOM 2156 C CA . PRO A 1 148 ? -21.77598 10.04833 15.03936 1.000 46.64021 148 PRO A CA 1
ATOM 2157 C C . PRO A 1 148 ? -23.29152 10.15232 15.02249 1.000 48.64448 148 PRO A C 1
ATOM 2158 O O . PRO A 1 148 ? -23.95533 9.67377 15.95466 1.000 47.80486 148 PRO A O 1
ATOM 2169 N N . SER A 1 149 ? -23.87005 10.78516 13.99597 1.000 50.48378 149 SER A N 1
ATOM 2170 C CA . SER A 1 149 ? -25.32832 10.91323 13.94184 1.000 52.13122 149 SER A CA 1
ATOM 2171 C C . SER A 1 149 ? -26.02692 9.55480 13.85852 1.000 52.31002 149 SER A C 1
ATOM 2172 O O . SER A 1 149 ? -27.23330 9.46159 14.14349 1.000 50.20690 149 SER A O 1
ATOM 2180 N N . ALA A 1 150 ? -25.30073 8.49512 13.51814 1.000 49.60934 150 ALA A N 1
ATOM 2181 C CA . ALA A 1 150 ? -25.93562 7.18614 13.43813 1.000 46.71228 150 ALA A CA 1
ATOM 2182 C C . ALA A 1 150 ? -26.03034 6.48142 14.78426 1.000 49.68214 150 ALA A C 1
ATOM 2183 O O . ALA A 1 150 ? -26.55016 5.35431 14.83190 1.000 49.43456 150 ALA A O 1
ATOM 2190 N N . VAL A 1 151 ? -25.55374 7.10657 15.87570 1.000 47.79914 151 VAL A N 1
ATOM 2191 C CA . VAL A 1 151 ? -25.59378 6.44851 17.18193 1.000 47.14346 151 VAL A CA 1
ATOM 2192 C C . VAL A 1 151 ? -26.92671 6.60565 17.88712 1.000 46.47409 151 VAL A C 1
ATOM 2193 O O . VAL A 1 151 ? -27.24735 5.80366 18.78182 1.000 46.62536 151 VAL A O 1
ATOM 2206 N N . GLY A 1 152 ? -27.68347 7.63535 17.54626 1.000 48.26118 152 GLY A N 1
ATOM 2207 C CA . GLY A 1 152 ? -28.96878 7.87507 18.14411 1.000 49.50739 152 GLY A CA 1
ATOM 2208 C C . GLY A 1 152 ? -29.36642 9.30748 17.93410 1.000 48.24065 152 GLY A C 1
ATOM 2209 O O . GLY A 1 152 ? -28.81152 10.01075 17.09295 1.000 50.09993 152 GLY A O 1
ATOM 2213 N N . PRO A 1 153 ? -30.33848 9.76732 18.70057 1.000 49.65478 153 PRO A N 1
ATOM 2214 C CA . PRO A 1 153 ? -30.86487 11.12057 18.48060 1.000 51.20271 153 PRO A CA 1
ATOM 2215 C C . PRO A 1 153 ? -29.85915 12.21815 18.84838 1.000 53.89635 153 PRO A C 1
ATOM 2216 O O . PRO A 1 153 ? -29.06985 12.08541 19.78434 1.000 51.83258 153 PRO A O 1
ATOM 2227 N N . LYS A 1 154 ? -29.89236 13.30456 18.07534 1.000 53.52344 154 LYS A N 1
ATOM 2228 C CA . LYS A 1 154 ? -29.17968 14.51153 18.47933 1.000 55.01085 154 LYS A CA 1
ATOM 2229 C C . LYS A 1 154 ? -29.72005 14.98332 19.82052 1.000 54.53545 154 LYS A C 1
ATOM 2230 O O . LYS A 1 154 ? -30.84660 14.66990 20.19326 1.000 57.56219 154 LYS A O 1
ATOM 2249 N N . ILE A 1 155 ? -28.90735 15.73091 20.55598 1.000 53.03026 155 ILE A N 1
ATOM 2250 C CA . ILE A 1 155 ? -29.35650 16.36688 21.78556 1.000 54.03833 155 ILE A CA 1
ATOM 2251 C C . ILE A 1 155 ? -28.64652 17.70598 21.90399 1.000 58.23587 155 ILE A C 1
ATOM 2252 O O . ILE A 1 155 ? -27.50044 17.86315 21.46506 1.000 57.23560 155 ILE A O 1
ATOM 2268 N N . ASP A 1 156 ? -29.35301 18.69726 22.44256 1.000 59.92388 156 ASP A N 1
ATOM 2269 C CA . ASP A 1 156 ? -28.76675 20.02078 22.58558 1.000 63.06060 156 ASP A CA 1
ATOM 2270 C C . ASP A 1 156 ? -27.55442 19.93783 23.49204 1.000 58.54692 156 ASP A C 1
ATOM 2271 O O . ASP A 1 156 ? -27.59936 19.30859 24.56114 1.000 55.93499 156 ASP A O 1
ATOM 2280 N N . VAL A 1 157 ? -26.46258 20.58879 23.08983 1.000 58.13227 157 VAL A N 1
ATOM 2281 C CA . VAL A 1 157 ? -25.29126 20.62612 23.95963 1.000 57.96015 157 VAL A CA 1
ATOM 2282 C C . VAL A 1 157 ? -25.70173 20.95580 25.39260 1.000 57.75560 157 VAL A C 1
ATOM 2283 O O . VAL A 1 157 ? -25.09835 20.47002 26.35026 1.000 55.24190 157 VAL A O 1
ATOM 2296 N N . ALA A 1 158 ? -26.78574 21.72081 25.54927 1.000 62.81480 158 ALA A N 1
ATOM 2297 C CA . ALA A 1 158 ? -27.22206 22.18260 26.86170 1.000 59.06373 158 ALA A CA 1
ATOM 2298 C C . ALA A 1 158 ? -27.70617 21.05146 27.76266 1.000 53.42394 158 ALA A C 1
ATOM 2299 O O . ALA A 1 158 ? -27.70837 21.22365 28.98020 1.000 53.81299 158 ALA A O 1
ATOM 2306 N N . LYS A 1 159 ? -28.06595 19.89262 27.21818 1.000 54.09088 159 LYS A N 1
ATOM 2307 C CA . LYS A 1 159 ? -28.54326 18.7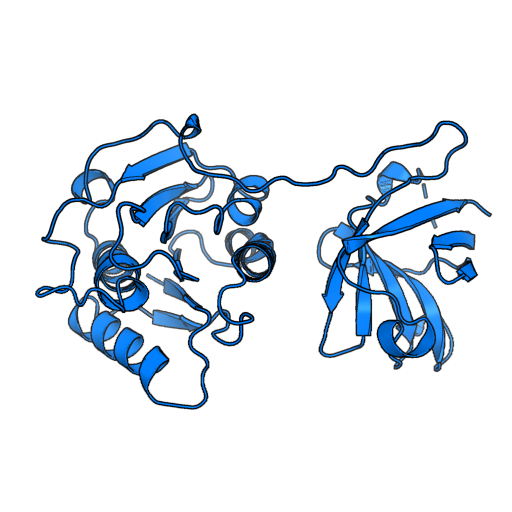9887 28.06339 1.000 54.45906 159 LYS A CA 1
ATOM 2308 C C . LYS A 1 159 ? -27.44229 17.82429 28.49887 1.000 55.96611 159 LYS A C 1
ATOM 2309 O O . LYS A 1 159 ? -27.74805 16.82862 29.17586 1.000 53.51694 159 LYS A O 1
ATOM 2328 N N . LEU A 1 160 ? -26.18038 18.10228 28.18108 1.000 53.63616 160 LEU A N 1
ATOM 2329 C CA . LEU A 1 160 ? -25.07950 17.28879 28.69446 1.000 48.85517 160 LEU A CA 1
ATOM 2330 C C . LEU A 1 160 ? -24.90615 17.57058 30.17912 1.000 48.25450 160 LEU A C 1
ATOM 2331 O O . LEU A 1 160 ? -24.80367 18.73478 30.58972 1.000 49.43461 160 LEU A O 1
ATOM 2347 N N . VAL A 1 161 ? -24.94007 16.50835 30.98697 1.000 48.78984 161 VAL A N 1
ATOM 2348 C CA . VAL A 1 161 ? -24.83801 16.66102 32.43329 1.000 48.59609 161 VAL A CA 1
ATOM 2349 C C . VAL A 1 161 ? -23.45164 17.16433 32.80888 1.000 50.43649 161 VAL A C 1
ATOM 2350 O O . VAL A 1 161 ? -22.43652 16.72797 32.24864 1.000 47.92559 161 VAL A O 1
ATOM 2363 N N . THR A 1 162 ? -23.40154 18.08415 33.77602 1.000 51.47978 162 THR A N 1
ATOM 2364 C CA . THR A 1 162 ? -22.15346 18.66495 34.24106 1.000 50.58291 162 THR A CA 1
ATOM 2365 C C . THR A 1 162 ? -22.09463 18.57937 35.75537 1.000 51.77248 162 THR A C 1
ATOM 2366 O O . THR A 1 162 ? -23.11954 18.63823 36.43942 1.000 55.20260 162 THR A O 1
ATOM 2377 N N . LEU A 1 163 ? -20.96906 18.46168 36.23703 1.000 48.91381 163 LEU A N 1
ATOM 2378 C CA . LEU A 1 163 ? -20.83848 18.53414 37.67364 1.000 49.69400 163 LEU A CA 1
ATOM 2379 C C . LEU A 1 163 ? -20.49383 19.96001 38.06935 1.000 50.63645 163 LEU A C 1
ATOM 2380 O O . LEU A 1 163 ? -19.99831 20.72690 37.24022 1.000 50.21559 163 LEU A O 1
ATOM 2396 N N . PRO A 1 164 ? -20.79152 20.34338 39.31169 1.000 52.43165 164 PRO A N 1
ATOM 2397 C CA . PRO A 1 164 ? -20.54244 21.72891 39.72891 1.000 55.40182 164 PRO A CA 1
ATOM 2398 C C . PRO A 1 164 ? -19.04931 21.98475 39.85536 1.000 57.16004 164 PRO A C 1
ATOM 2399 O O . PRO A 1 164 ? -18.29242 21.12000 40.32545 1.000 53.17709 164 PRO A O 1
ATOM 2410 N N . THR A 1 165 ? -18.63050 23.18174 39.42158 1.000 57.48520 165 THR A N 1
ATOM 2411 C CA . THR A 1 165 ? -17.25140 23.64014 39.58144 1.000 61.43188 165 THR A CA 1
ATOM 2412 C C . THR A 1 165 ? -17.20037 24.93726 40.38436 1.000 63.33044 165 THR A C 1
ATOM 2413 O O . THR A 1 165 ? -17.91351 25.89527 40.07584 1.000 65.26510 165 THR A O 1
ATOM 2424 N N . THR A 1 166 ? -16.32511 24.96774 41.39399 1.000 63.75458 166 THR A N 1
ATOM 2425 C CA . THR A 1 166 ? -16.18084 26.11537 42.28190 1.000 65.74516 166 THR A CA 1
ATOM 2426 C C . THR A 1 166 ? -15.25250 27.14359 41.63529 1.000 64.99408 166 THR A C 1
ATOM 2427 O O . THR A 1 166 ? -14.06257 26.85175 41.47218 1.000 63.18080 166 THR A O 1
ATOM 2438 N N . PRO A 1 167 ? -15.73976 28.32042 41.27735 1.000 66.25460 167 PRO A N 1
ATOM 2439 C CA . PRO A 1 167 ? -14.82291 29.35333 40.76800 1.000 62.10339 167 PRO A CA 1
ATOM 2440 C C . PRO A 1 167 ? -13.90869 29.84927 41.87725 1.000 61.07554 167 PRO A C 1
ATOM 2441 O O . PRO A 1 167 ? -14.24880 29.80881 43.06319 1.000 61.10439 167 PRO A O 1
ATOM 2452 N N . ALA A 1 168 ? -12.70695 30.27243 41.48265 1.000 60.58821 168 ALA A N 1
ATOM 2453 C CA . ALA A 1 168 ? -11.88487 31.08850 42.36096 1.000 60.70939 168 ALA A CA 1
ATOM 2454 C C . ALA A 1 168 ? -12.49709 32.48580 42.45454 1.000 58.77368 168 ALA A C 1
ATOM 2455 O O . ALA A 1 168 ? -12.91843 33.05927 41.45050 1.000 57.75137 168 ALA A O 1
ATOM 2462 N N . VAL A 1 169 ? -12.55424 33.03453 43.66131 1.000 58.70892 169 VAL A N 1
ATOM 2463 C CA . VAL A 1 169 ? -13.17002 34.34108 43.89141 1.000 61.42064 169 VAL A CA 1
ATOM 2464 C C . VAL A 1 169 ? -12.13166 35.31098 44.44988 1.000 64.64355 169 VAL A C 1
ATOM 2465 O O . VAL A 1 169 ? -11.54487 35.05381 45.50579 1.000 65.38932 169 VAL A O 1
ATOM 2478 N N . GLN A 1 170 ? -11.95134 36.44172 43.76003 1.000 67.29277 170 GLN A N 1
ATOM 2479 C CA . GLN A 1 170 ? -11.16169 37.55660 44.28578 1.000 68.28859 170 GLN A CA 1
ATOM 2480 C C . GLN A 1 170 ? -11.90143 38.21331 45.43464 1.000 69.11598 170 GLN A C 1
ATOM 2481 O O . GLN A 1 170 ? -13.05493 38.62005 45.27821 1.000 70.17966 170 GLN A O 1
ATOM 2495 N N . LEU A 1 171 ? -11.23614 38.36104 46.57722 1.000 70.97022 171 LEU A N 1
ATOM 2496 C CA . LEU A 1 171 ? -11.96895 38.70907 47.79430 1.000 77.42980 171 LEU A CA 1
ATOM 2497 C C . LEU A 1 171 ? -12.14644 40.21450 48.00764 1.000 78.41697 171 LEU A C 1
ATOM 2498 O O . LEU A 1 171 ? -13.08909 40.62123 48.70677 1.000 73.56842 171 LEU A O 1
ATOM 2514 N N . GLY A 1 172 ? -11.27311 41.04982 47.43834 1.000 77.43598 172 GLY A N 1
ATOM 2515 C CA . GLY A 1 172 ? -11.44201 42.48861 47.53830 1.000 77.45522 172 GLY A CA 1
ATOM 2516 C C . GLY A 1 172 ? -10.16300 43.23541 47.85219 1.000 81.22148 172 GLY A C 1
ATOM 2517 O O . GLY A 1 172 ? -9.96418 44.37094 47.40547 1.000 78.73029 172 GLY A O 1
ATOM 2521 N N . ASP A 1 173 ? -9.28455 42.60198 48.62472 1.000 85.21047 173 ASP A N 1
ATOM 2522 C CA . ASP A 1 173 ? -7.99533 43.19360 48.94757 1.000 87.63673 173 ASP A CA 1
ATOM 2523 C C . ASP A 1 173 ? -6.89948 42.80753 47.96466 1.000 90.47033 173 ASP A C 1
ATOM 2524 O O . ASP A 1 173 ? -5.89999 43.52827 47.86196 1.000 95.95242 173 ASP A O 1
ATOM 2533 N N . GLY A 1 174 ? -7.06245 41.70226 47.23849 1.000 87.80029 174 GLY A N 1
ATOM 2534 C CA . GLY A 1 174 ? -6.04551 41.23598 46.31133 1.000 83.84499 174 GLY A CA 1
ATOM 2535 C C . GLY A 1 174 ? -5.75794 39.75392 46.45339 1.000 79.77991 174 GLY A C 1
ATOM 2536 O O . GLY A 1 174 ? -5.14239 39.14141 45.57473 1.000 79.21781 174 GLY A O 1
ATOM 2540 N N . SER A 1 175 ? -6.19356 39.17453 47.56895 1.000 79.98875 175 SER A N 1
ATOM 2541 C CA . SER A 1 175 ? -6.12321 37.73821 47.77683 1.000 75.50406 175 SER A CA 1
ATOM 2542 C C . SER A 1 175 ? -7.29871 37.04040 47.10278 1.000 74.25105 175 SER A C 1
ATOM 2543 O O . SER A 1 175 ? -8.37441 37.61906 46.90239 1.000 73.45812 175 SER A O 1
ATOM 2551 N N . VAL A 1 176 ? -7.08442 35.77218 46.77200 1.000 71.66215 176 VAL A N 1
ATOM 2552 C CA . VAL A 1 176 ? -8.04754 34.96873 46.03816 1.000 67.43603 176 VAL A CA 1
ATOM 2553 C C . VAL A 1 176 ? -8.38203 33.75293 46.88188 1.000 65.94097 176 VAL A C 1
ATOM 2554 O O . VAL A 1 176 ? -7.47987 33.03661 47.33524 1.000 64.22112 176 VAL A O 1
ATOM 2567 N N . ARG A 1 177 ? -9.67171 33.56106 47.14540 1.000 65.55906 177 ARG A N 1
ATOM 2568 C CA . ARG A 1 177 ? -10.16528 32.35623 47.79738 1.000 65.90546 177 ARG A CA 1
ATOM 2569 C C . ARG A 1 177 ? -10.49082 31.32840 46.71919 1.000 62.59507 177 ARG A C 1
ATOM 2570 O O . ARG A 1 177 ? -11.27565 31.60136 45.80361 1.000 61.62883 177 ARG A O 1
ATOM 2591 N N . GLY A 1 178 ? -9.89317 30.15689 46.82375 1.000 61.88413 178 GLY A N 1
ATOM 2592 C CA . GLY A 1 178 ? -10.07380 29.15089 45.80440 1.000 60.08798 178 GLY A CA 1
ATOM 2593 C C . GLY A 1 178 ? -10.20911 27.77095 46.41142 1.000 60.03703 178 GLY A C 1
ATOM 2594 O O . GLY A 1 178 ? -10.75896 27.61170 47.50602 1.000 61.63171 178 GLY A O 1
ATOM 2598 N N . GLU A 1 179 ? -9.67081 26.76725 45.72844 1.000 57.87417 179 GLU A N 1
ATOM 2599 C CA . GLU A 1 179 ? -9.89661 25.38183 46.11772 1.000 58.14160 179 GLU A CA 1
ATOM 2600 C C . GLU A 1 179 ? -8.80017 24.49186 45.54092 1.000 54.02269 179 GLU A C 1
ATOM 2601 O O . GLU A 1 179 ? -8.34933 24.72021 44.41873 1.000 50.20659 179 GLU A O 1
ATOM 2613 N N . VAL A 1 180 ? -8.35170 23.51727 46.33101 1.000 52.71220 180 VAL A N 1
ATOM 2614 C CA . VAL A 1 180 ? -7.46964 22.46210 45.82928 1.000 49.43736 180 VAL A CA 1
ATOM 2615 C C . VAL A 1 180 ? -8.31273 21.59048 44.90389 1.000 46.81989 180 VAL A C 1
ATOM 2616 O O . VAL A 1 180 ? -9.23653 20.90015 45.34409 1.000 50.21062 180 VAL A O 1
ATOM 2629 N N . VAL A 1 181 ? -8.00202 21.64659 43.61146 1.000 44.00157 181 VAL A N 1
ATOM 2630 C CA . VAL A 1 181 ? -8.71184 20.84677 42.62359 1.000 39.18790 181 VAL A CA 1
ATOM 2631 C C . VAL A 1 181 ? -8.26077 19.39287 42.70144 1.000 42.93404 181 VAL A C 1
ATOM 2632 O O . VAL A 1 181 ? -9.08004 18.46786 42.79945 1.000 42.16263 181 VAL A O 1
ATOM 2645 N N . ARG A 1 182 ? -6.95144 19.16928 42.70950 1.000 41.23257 182 ARG A N 1
ATOM 2646 C CA . ARG A 1 182 ? -6.46544 17.79561 42.74379 1.000 41.17900 182 ARG A CA 1
ATOM 2647 C C . ARG A 1 182 ? -5.07182 17.77690 43.32822 1.000 40.89494 182 ARG A C 1
ATOM 2648 O O . ARG A 1 182 ? -4.36723 18.79239 43.35190 1.000 39.75292 182 ARG A O 1
ATOM 2669 N N . ILE A 1 183 ? -4.69456 16.59501 43.79424 1.000 40.27235 183 ILE A N 1
ATOM 2670 C CA . ILE A 1 183 ? -3.32183 16.31650 44.16734 1.000 41.74051 183 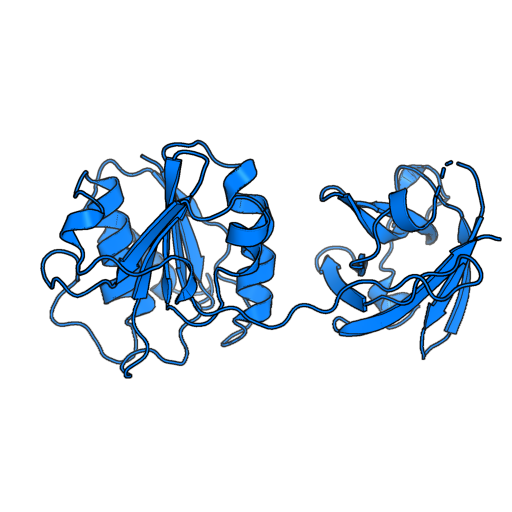ILE A CA 1
ATOM 2671 C C . ILE A 1 183 ? -2.63504 15.62461 42.99971 1.000 41.49694 183 ILE A C 1
ATOM 2672 O O . ILE A 1 183 ? -3.19111 14.74330 42.34918 1.000 40.92575 183 ILE A O 1
ATOM 2688 N N . ASP A 1 184 ? -1.42582 16.05874 42.71592 1.000 42.22469 184 ASP A N 1
ATOM 2689 C CA . ASP A 1 184 ? -0.53381 15.45173 41.72317 1.000 40.80468 184 ASP A CA 1
ATOM 2690 C C . ASP A 1 184 ? 0.15031 14.30898 42.46262 1.000 40.34249 184 ASP A C 1
ATOM 2691 O O . ASP A 1 184 ? 1.25352 14.45763 42.99950 1.000 40.88467 184 ASP A O 1
ATOM 2700 N N . LYS A 1 185 ? -0.51017 13.13797 42.45696 1.000 39.10471 185 LYS A N 1
ATOM 2701 C CA . LYS A 1 185 ? -0.30407 12.12825 43.48965 1.000 39.39817 185 LYS A CA 1
ATOM 2702 C C . LYS A 1 185 ? 1.08953 11.50669 43.45975 1.000 39.29959 185 LYS A C 1
ATOM 2703 O O . LYS A 1 185 ? 1.56798 11.03554 44.49444 1.000 40.02855 185 LYS A O 1
ATOM 2722 N N . ALA A 1 186 ? 1.72559 11.42933 42.28662 1.000 37.30399 186 ALA A N 1
ATOM 2723 C CA . ALA A 1 186 ? 3.05783 10.84554 42.22073 1.000 36.93336 186 ALA A CA 1
ATOM 2724 C C . ALA A 1 186 ? 4.04511 11.63171 43.07210 1.000 39.22088 186 ALA A C 1
ATOM 2725 O O . ALA A 1 186 ? 5.03661 11.08335 43.57552 1.000 37.06922 186 ALA A O 1
ATOM 2732 N N . PHE A 1 187 ? 3.79639 12.92622 43.23422 1.000 37.60617 187 PHE A N 1
ATOM 2733 C CA . PHE A 1 187 ? 4.78877 13.81260 43.81854 1.000 36.81888 187 PHE A CA 1
ATOM 2734 C C . PHE A 1 187 ? 4.30618 14.55174 45.04924 1.000 39.72131 187 PHE A C 1
ATOM 2735 O O . PHE A 1 187 ? 5.13339 15.06284 45.79743 1.000 40.93599 187 PHE A O 1
ATOM 2752 N N . GLY A 1 188 ? 3.00137 14.64208 45.26857 1.000 41.54849 188 GLY A N 1
ATOM 2753 C CA . GLY A 1 188 ? 2.51001 15.44694 46.35239 1.000 43.61704 188 GLY A CA 1
ATOM 2754 C C . GLY A 1 188 ? 2.39443 16.92967 46.05337 1.000 43.03788 188 GLY A C 1
ATOM 2755 O O . GLY A 1 188 ? 2.24139 17.70864 46.99169 1.000 43.44738 188 GLY A O 1
ATOM 2759 N N . ASN A 1 189 ? 2.45435 17.35036 44.78800 1.000 40.89222 189 ASN A N 1
ATOM 2760 C CA . ASN A 1 189 ? 2.16373 18.73911 44.45491 1.000 41.71687 189 ASN A CA 1
ATOM 2761 C C . ASN A 1 189 ? 0.67065 19.00472 44.58975 1.000 44.73921 189 ASN A C 1
ATOM 2762 O O . ASN A 1 189 ? -0.16474 18.10768 44.42196 1.000 40.13484 189 ASN A O 1
ATOM 2773 N N . VAL A 1 190 ? 0.32921 20.25240 44.90428 1.000 41.93341 190 VAL A N 1
ATOM 2774 C CA . VAL A 1 190 ? -1.06065 20.64025 45.16131 1.000 44.57322 190 VAL A CA 1
ATOM 2775 C C . VAL A 1 190 ? -1.49509 21.60125 44.06364 1.000 45.28278 190 VAL A C 1
ATOM 2776 O O . VAL A 1 190 ? -0.88708 22.66113 43.88146 1.000 42.36841 190 VAL A O 1
ATOM 2789 N N . TRP A 1 191 ? -2.56643 21.25550 43.35796 1.000 42.57258 191 TRP A N 1
ATOM 2790 C CA . TRP A 1 191 ? -3.03550 22.01749 42.21221 1.000 43.52954 191 TRP A CA 1
ATOM 2791 C C . TRP A 1 191 ? -4.30323 22.74352 42.62241 1.000 43.92874 191 TRP A C 1
ATOM 2792 O O . TRP A 1 191 ? -5.25284 22.08890 43.09128 1.000 42.10178 191 TRP A O 1
ATOM 2813 N N . THR A 1 192 ? -4.31717 24.08513 42.47669 1.000 43.21182 192 THR A N 1
ATOM 2814 C CA . THR A 1 192 ? -5.48608 24.87490 42.83332 1.000 46.14829 192 THR A CA 1
ATOM 2815 C C . THR A 1 192 ? -6.25940 25.27348 41.57958 1.000 47.57809 192 THR A C 1
ATOM 2816 O O . THR A 1 192 ? -5.84707 25.02453 40.44343 1.000 49.51376 192 THR A O 1
ATOM 2827 N N . ASN A 1 193 ? -7.37519 25.96896 41.78525 1.000 50.60259 193 ASN A N 1
ATOM 2828 C CA . ASN A 1 193 ? -8.13301 26.54312 40.68340 1.000 52.14350 193 ASN A CA 1
ATOM 2829 C C . ASN A 1 193 ? -7.84340 28.03570 40.50858 1.000 55.31790 193 ASN A C 1
ATOM 2830 O O . ASN A 1 193 ? -8.50794 28.69972 39.70285 1.000 55.67163 193 ASN A O 1
ATOM 2841 N N . ILE A 1 194 ? -6.82722 28.55360 41.20599 1.000 53.49322 194 ILE A N 1
ATOM 2842 C CA . ILE A 1 194 ? -6.49941 29.97364 41.18108 1.000 54.53833 194 ILE A CA 1
ATOM 2843 C C . ILE A 1 194 ? -5.60871 30.26443 39.98378 1.000 58.34471 194 ILE A C 1
ATOM 2844 O O . ILE A 1 194 ? -4.52736 29.67581 39.84425 1.000 56.05472 194 ILE A O 1
ATOM 2860 N N . SER A 1 195 ? -6.04885 31.18832 39.13421 1.000 59.37918 195 SER A N 1
ATOM 2861 C CA . SER A 1 195 ? -5.29679 31.57003 37.95774 1.000 64.96450 195 SER A CA 1
ATOM 2862 C C . SER A 1 195 ? -4.20515 32.55556 38.33942 1.000 69.45049 195 SER A C 1
ATOM 2863 O O . SER A 1 195 ? -4.32235 33.32086 39.30712 1.000 68.25896 195 SER A O 1
ATOM 2871 N N . LEU A 1 196 ? -3.11869 32.52849 37.57758 1.000 69.47902 196 LEU A N 1
ATOM 2872 C CA . LEU A 1 196 ? -2.03595 33.45767 37.85671 1.000 72.75866 196 LEU A CA 1
ATOM 2873 C C . LEU A 1 196 ? -2.49199 34.88788 37.61460 1.000 75.30458 196 LEU A C 1
ATOM 2874 O O . LEU A 1 196 ? -2.26458 35.77625 38.44616 1.000 74.93246 196 LEU A O 1
ATOM 2890 N N . ASP A 1 197 ? -3.18240 35.12179 36.49372 1.000 78.51940 197 ASP A N 1
ATOM 2891 C CA . ASP A 1 197 ? -3.66928 36.44793 36.13142 1.000 76.11693 197 ASP A CA 1
ATOM 2892 C C . ASP A 1 197 ? -4.69688 36.94186 37.13546 1.000 77.40112 197 ASP A C 1
ATOM 2893 O O . ASP A 1 197 ? -5.20413 38.05786 37.00103 1.000 82.79158 197 ASP A O 1
ATOM 2902 N N . ALA A 1 198 ? -5.06702 36.09178 38.09977 1.000 77.91053 198 ALA A N 1
ATOM 2903 C CA . ALA A 1 198 ? -5.96863 36.48069 39.17868 1.000 77.57224 198 ALA A CA 1
ATOM 2904 C C . ALA A 1 198 ? -5.22858 37.04662 40.38220 1.000 80.25848 198 ALA A C 1
ATOM 2905 O O . ALA A 1 198 ? -5.83548 37.75627 41.19360 1.000 81.26783 198 ALA A O 1
ATOM 2912 N N . LEU A 1 199 ? -3.94771 36.71725 40.53726 1.000 79.74329 199 LEU A N 1
ATOM 2913 C CA . LEU A 1 199 ? -3.08709 37.37367 41.50924 1.000 78.49299 199 LEU A CA 1
ATOM 2914 C C . LEU A 1 199 ? -2.42098 38.61466 40.92639 1.000 83.47149 199 LEU A C 1
ATOM 2915 O O . LEU A 1 199 ? -1.79071 39.37433 41.67424 1.000 80.28508 199 LEU A O 1
ATOM 2931 N N . SER A 1 200 ? -2.55820 38.82660 39.61491 1.000 85.90227 200 SER A N 1
ATOM 2932 C CA . SER A 1 200 ? -2.15486 40.05678 38.93509 1.000 85.27057 200 SER A CA 1
ATOM 2933 C C . SER A 1 200 ? -0.66599 40.12875 38.64080 1.000 86.50986 200 SER A C 1
ATOM 2934 O O . SER A 1 200 ? -0.22065 41.02238 37.91309 1.000 89.77146 200 SER A O 1
ATOM 2942 N N . GLY A 1 207 ? 9.24279 37.67741 40.47061 1.000 74.21594 207 GLY A N 1
ATOM 2943 C CA . GLY A 1 207 ? 9.84945 37.10832 41.66169 1.000 71.27738 207 GLY A CA 1
ATOM 2944 C C . GLY A 1 207 ? 9.39701 37.75247 42.96130 1.000 71.09409 207 GLY A C 1
ATOM 2945 O O . GLY A 1 207 ? 10.19103 38.36203 43.67953 1.000 68.65924 207 GLY A O 1
ATOM 2949 N N . LYS A 1 208 ? 8.11673 37.59402 43.27169 1.000 70.36251 208 LYS A N 1
ATOM 2950 C CA . LYS A 1 208 ? 7.47020 38.12486 44.46065 1.000 64.07417 208 LYS A CA 1
ATOM 2951 C C . LYS A 1 208 ? 7.21991 36.98838 45.44624 1.000 63.61589 208 LYS A C 1
ATOM 2952 O O . LYS A 1 208 ? 7.42774 35.82003 45.13775 1.000 63.45380 208 LYS A O 1
ATOM 2971 N N . THR A 1 209 ? 6.79001 37.33132 46.65020 1.000 62.94109 209 THR A N 1
ATOM 2972 C CA . THR A 1 209 ? 6.38581 36.34811 47.64579 1.000 63.92778 209 THR A CA 1
ATOM 2973 C C . THR A 1 209 ? 4.87243 36.39198 47.84955 1.000 71.09173 209 THR A C 1
ATOM 2974 O O . THR A 1 209 ? 4.20247 37.37936 47.52969 1.000 72.01195 209 THR A O 1
ATOM 2985 N N . LEU A 1 210 ? 4.33105 35.30687 48.39844 1.000 70.39477 210 LEU A N 1
ATOM 2986 C CA . LEU A 1 210 ? 2.89750 35.23431 48.63535 1.000 71.77994 210 LEU A CA 1
ATOM 2987 C C . LEU A 1 210 ? 2.59266 34.59215 49.98517 1.000 72.02211 210 LEU A C 1
ATOM 2988 O O . LEU A 1 210 ? 3.31210 33.71375 50.45862 1.000 68.67262 210 LEU A O 1
ATOM 3004 N N . GLN A 1 211 ? 1.49264 35.05006 50.57695 1.000 73.40239 211 GLN A N 1
ATOM 3005 C CA . GLN A 1 211 ? 0.88182 34.42766 51.74578 1.000 75.58184 211 GLN A CA 1
ATOM 3006 C C . GLN A 1 211 ? -0.16279 33.42712 51.25524 1.000 73.33429 211 GLN A C 1
ATOM 3007 O O . GLN A 1 211 ? -1.00697 33.75370 50.41700 1.000 71.44127 211 GLN A O 1
ATOM 3021 N N . VAL A 1 212 ? -0.10125 32.20908 51.76492 1.000 73.41127 212 VAL A N 1
ATOM 3022 C CA . VAL A 1 212 ? -1.06175 31.17639 51.40413 1.000 74.71643 212 VAL A CA 1
ATOM 3023 C C . VAL A 1 212 ? -1.75988 30.72040 52.67553 1.000 73.36756 212 VAL A C 1
ATOM 3024 O O . VAL A 1 212 ? -1.09671 30.43019 53.67771 1.000 73.99442 212 VAL A O 1
ATOM 3037 N N . THR A 1 213 ? -3.08056 30.64776 52.63624 1.000 71.51156 213 THR A N 1
ATOM 3038 C CA . THR A 1 213 ? -3.86771 30.35534 53.82571 1.000 75.47695 213 THR A CA 1
ATOM 3039 C C . THR A 1 213 ? -4.80398 29.18416 53.58446 1.000 74.88488 213 THR A C 1
ATOM 3040 O O . THR A 1 213 ? -5.54219 29.14839 52.58840 1.000 73.58716 213 THR A O 1
ATOM 3051 N N . ALA A 1 214 ? -4.78850 28.23844 54.51302 1.000 73.74782 214 ALA A N 1
ATOM 3052 C CA . ALA A 1 214 ? -5.78311 27.18059 54.53599 1.000 77.35107 214 ALA A CA 1
ATOM 3053 C C . ALA A 1 214 ? -6.06680 26.84474 55.99233 1.000 80.48112 214 ALA A C 1
ATOM 3054 O O . ALA A 1 214 ? -5.44460 27.39434 56.91036 1.000 80.74827 214 ALA A O 1
ATOM 3061 N N . GLU A 1 215 ? -7.01205 25.92446 56.20093 1.000 77.13642 215 GLU A N 1
ATOM 3062 C CA . GLU A 1 215 ? -7.41967 25.57842 57.55701 1.000 78.32176 215 GLU A CA 1
ATOM 3063 C C . GLU A 1 215 ? -6.22127 25.17467 58.40254 1.000 81.46862 215 GLU A C 1
ATOM 3064 O O . GLU A 1 215 ? -6.05796 25.63778 59.53935 1.000 86.24966 215 GLU A O 1
ATOM 3076 N N . GLY A 1 216 ? -5.36601 24.31196 57.85880 1.000 81.68710 216 GLY A N 1
ATOM 3077 C CA . GLY A 1 216 ? -4.23499 23.82922 58.62931 1.000 81.13018 216 GLY A CA 1
ATOM 3078 C C . GLY A 1 216 ? -3.26622 24.93616 59.00180 1.000 81.10900 216 GLY A C 1
ATOM 3079 O O . GLY A 1 216 ? -2.75806 24.97987 60.12950 1.000 79.08869 216 GLY A O 1
ATOM 3083 N N . LEU A 1 217 ? -2.97916 25.84097 58.06906 1.000 79.35815 217 LEU A N 1
ATOM 3084 C CA . LEU A 1 217 ? -1.88339 26.75369 58.36331 1.000 80.76115 217 LEU A CA 1
ATOM 3085 C C . LEU A 1 217 ? -1.86954 27.98572 57.46928 1.000 78.80843 217 LEU A C 1
ATOM 3086 O O . LEU A 1 217 ? -2.66852 28.12905 56.53510 1.000 78.42534 217 LEU A O 1
ATOM 3102 N N . SER A 1 218 ? -0.94947 28.89208 57.81691 1.000 76.34950 218 SER A N 1
ATOM 3103 C CA . SER A 1 218 ? -0.64434 30.11373 57.08992 1.000 79.37949 218 SER A CA 1
ATOM 3104 C C . SER A 1 218 ? 0.85760 30.15122 56.95773 1.000 78.90716 218 SER A C 1
ATOM 3105 O O . SER A 1 218 ? 1.57731 30.22730 57.98354 1.000 78.87920 218 SER A O 1
ATOM 3113 N N . VAL A 1 219 ? 1.37006 30.06552 55.72414 1.000 74.27554 219 VAL A N 1
ATOM 3114 C CA . VAL A 1 219 ? 2.79737 30.20083 55.52127 1.000 73.56289 219 VAL A CA 1
ATOM 3115 C C . VAL A 1 219 ? 3.06627 31.16642 54.38323 1.000 73.31701 219 VAL A C 1
ATOM 3116 O O . VAL A 1 219 ? 2.22836 31.38537 53.51554 1.000 74.56171 219 VAL A O 1
ATOM 3129 N N . GLU A 1 220 ? 4.27134 31.72641 54.41557 1.000 73.28129 220 GLU A N 1
ATOM 3130 C CA . GLU A 1 220 ? 4.79999 32.63105 53.40738 1.000 74.32518 220 GLU A CA 1
ATOM 3131 C C . GLU A 1 220 ? 5.63783 31.80384 52.44373 1.000 71.81275 220 GLU A C 1
ATOM 3132 O O . GLU A 1 220 ? 6.53632 31.07699 52.88022 1.000 73.23666 220 GLU A O 1
ATOM 3144 N N . ILE A 1 221 ? 5.34108 31.90275 51.15004 1.000 69.63146 221 ILE A N 1
ATOM 3145 C CA . ILE A 1 221 ? 5.99644 31.06076 50.15277 1.000 63.18460 221 ILE A CA 1
ATOM 3146 C C . ILE A 1 221 ? 6.32211 31.87653 48.90981 1.000 58.80585 221 ILE A C 1
ATOM 3147 O O . ILE A 1 221 ? 5.43650 32.54444 48.35249 1.000 59.39618 221 ILE A O 1
ATOM 3163 N N . PRO A 1 222 ? 7.54377 31.79580 48.39818 1.000 56.37422 222 PRO A N 1
ATOM 3164 C CA . PRO A 1 222 ? 7.89066 32.55649 47.20073 1.000 58.44835 222 PRO A CA 1
ATOM 3165 C C . PRO A 1 222 ? 7.37755 31.89140 45.93992 1.000 58.53769 222 PRO A C 1
ATOM 3166 O O . PRO A 1 222 ? 7.09840 30.68632 45.88819 1.000 56.24252 222 PRO A O 1
ATOM 3177 N N . TYR A 1 223 ? 7.33868 32.70139 44.89637 1.000 58.21579 223 TYR A N 1
ATOM 3178 C CA . TYR A 1 223 ? 6.89983 32.25972 43.59417 1.000 55.84308 223 TYR A CA 1
ATOM 3179 C C . TYR A 1 223 ? 8.08671 32.07337 42.67514 1.000 54.32836 223 TYR A C 1
ATOM 3180 O O . TYR A 1 223 ? 8.92957 32.96834 42.54671 1.000 53.54243 223 TYR A O 1
ATOM 3198 N N . TYR A 1 224 ? 8.10232 30.94303 41.98305 1.000 51.56899 224 TYR A N 1
ATOM 3199 C CA . TYR A 1 224 ? 9.11053 30.66623 40.97977 1.000 50.55069 224 TYR A CA 1
ATOM 3200 C C . TYR A 1 224 ? 8.48296 29.87525 39.83756 1.000 49.36225 224 TYR A C 1
ATOM 3201 O O . TYR A 1 224 ? 7.40845 29.29784 39.97958 1.000 46.93279 224 TYR A O 1
ATOM 3219 N N . ALA A 1 225 ? 9.19380 29.82454 38.71421 1.000 47.46360 225 ALA A N 1
ATOM 3220 C CA . ALA A 1 225 ? 8.71418 29.12876 37.53565 1.000 46.44265 225 ALA A CA 1
ATOM 3221 C C . ALA A 1 225 ? 8.88705 27.60843 37.62016 1.000 46.56881 225 ALA A C 1
ATOM 3222 O O . ALA A 1 225 ? 8.15870 26.89420 36.93220 1.000 42.13840 225 ALA A O 1
ATOM 3229 N N . THR A 1 226 ? 9.82318 27.08913 38.42103 1.000 46.16150 226 THR A N 1
ATOM 3230 C CA . THR A 1 226 ? 10.02734 25.63466 38.43559 1.000 44.68797 226 THR A CA 1
ATOM 3231 C C . THR A 1 226 ? 10.69647 25.18709 39.72887 1.000 45.22041 226 THR A C 1
ATOM 3232 O O . THR A 1 226 ? 11.26014 26.00101 40.46845 1.000 45.12690 226 THR A O 1
ATOM 3243 N N . PHE A 1 227 ? 10.61195 23.86340 39.98603 1.000 41.99318 227 PHE A N 1
ATOM 3244 C CA . PHE A 1 227 ? 10.96024 23.32429 41.30205 1.000 42.63658 227 PHE A CA 1
ATOM 3245 C C . PHE A 1 227 ? 12.38565 23.64995 41.67345 1.000 43.29634 227 PHE A C 1
ATOM 3246 O O . PHE A 1 227 ? 12.69415 23.85437 42.85548 1.000 43.82826 227 PHE A O 1
ATOM 3263 N N . GLY A 1 228 ? 13.27855 23.59654 40.71027 1.000 44.40491 228 GLY A N 1
ATOM 3264 C CA . GLY A 1 228 ? 14.70234 23.73937 40.90818 1.000 47.37465 228 GLY A CA 1
ATOM 3265 C C . GLY A 1 228 ? 15.15666 25.14553 41.27051 1.000 49.31163 228 GLY A C 1
ATOM 3266 O O . GLY A 1 228 ? 16.33766 25.33387 41.56086 1.000 48.68608 228 GLY A O 1
ATOM 3270 N N . GLU A 1 229 ? 14.26077 26.12647 41.27778 1.000 48.68401 229 GLU A N 1
ATOM 3271 C CA . GLU A 1 229 ? 14.60874 27.49497 41.64678 1.000 49.36046 229 GLU A CA 1
ATOM 3272 C C . GLU A 1 229 ? 14.52109 27.73127 43.15016 1.000 49.23490 229 GLU A C 1
ATOM 3273 O O . GLU A 1 229 ? 14.78256 28.83700 43.61292 1.000 50.89291 229 GLU A O 1
ATOM 3285 N N . VAL A 1 230 ? 14.21825 26.70100 43.92554 1.000 49.45464 230 VAL A N 1
ATOM 3286 C CA . VAL A 1 230 ? 14.21806 26.73180 45.38223 1.000 50.82388 230 VAL A CA 1
ATOM 3287 C C . VAL A 1 230 ? 15.11536 25.56418 45.80160 1.000 52.93859 230 VAL A C 1
ATOM 3288 O O . VAL A 1 230 ? 15.28713 24.60653 45.02338 1.000 49.96296 230 VAL A O 1
ATOM 3301 N N . PRO A 1 231 ? 15.75826 25.61951 46.96854 1.000 53.53738 231 PRO A N 1
ATOM 3302 C CA . PRO A 1 231 ? 16.58131 24.48446 47.41131 1.000 50.89681 231 PRO A CA 1
ATOM 3303 C C . PRO A 1 231 ? 15.74840 23.24833 47.70426 1.000 50.92179 231 PRO A C 1
ATOM 3304 O O . PRO A 1 231 ? 14.55426 23.31816 48.00998 1.000 52.06920 231 PRO A O 1
ATOM 3315 N N . ILE A 1 232 ? 16.41679 22.09470 47.60707 1.000 48.09053 232 ILE A N 1
ATOM 3316 C CA . ILE A 1 232 ? 15.76434 20.81826 47.88729 1.000 49.22757 232 ILE A CA 1
ATOM 3317 C C . ILE A 1 232 ? 15.05370 20.89992 49.22618 1.000 51.43501 232 ILE A C 1
ATOM 3318 O O . ILE A 1 232 ? 15.60660 21.40684 50.21341 1.000 54.07572 232 ILE A O 1
ATOM 3334 N N . GLY A 1 233 ? 13.78537 20.46942 49.24853 1.000 48.52984 233 GLY A N 1
ATOM 3335 C CA . GLY A 1 233 ? 12.99454 20.42817 50.46042 1.000 49.48405 233 GLY A CA 1
ATOM 3336 C C . GLY A 1 233 ? 12.19606 21.67577 50.75066 1.000 54.80782 233 GLY A C 1
ATOM 3337 O O . GLY A 1 233 ? 11.35238 21.65036 51.65399 1.000 55.10946 233 GLY A O 1
ATOM 3341 N N . GLU A 1 234 ? 12.43082 22.76392 50.02280 1.000 55.76436 234 GLU A N 1
ATOM 3342 C CA . GLU A 1 234 ? 11.76220 24.00622 50.37798 1.000 57.88451 234 GLU A CA 1
ATOM 3343 C C . GLU A 1 234 ? 10.61188 24.30678 49.41131 1.000 57.86597 234 GLU A C 1
ATOM 3344 O O . GLU A 1 234 ? 10.59401 23.79814 48.28404 1.000 55.27204 234 GLU A O 1
ATOM 3356 N N . PRO A 1 235 ? 9.62308 25.08251 49.86799 1.000 59.37834 235 PRO A N 1
ATOM 3357 C CA . PRO A 1 235 ? 8.37230 25.24223 49.11674 1.000 54.39179 235 PRO A CA 1
ATOM 3358 C C . PRO A 1 235 ? 8.44370 26.35718 48.08364 1.000 53.63139 235 PRO A C 1
ATOM 3359 O O . PRO A 1 235 ? 9.29440 27.24670 48.12854 1.000 54.24740 235 PRO A O 1
ATOM 3370 N N . LEU A 1 236 ? 7.53840 26.26080 47.11602 1.000 50.20861 236 LEU A N 1
ATOM 3371 C CA . LEU A 1 236 ? 7.38906 27.25932 46.07938 1.000 49.12677 236 LEU A CA 1
ATOM 3372 C C . LEU A 1 236 ? 5.92500 27.25752 45.66966 1.000 49.41791 236 LEU A C 1
ATOM 3373 O O . LEU A 1 236 ? 5.22783 26.24387 45.79929 1.000 48.15475 236 LEU A O 1
ATOM 3389 N N . VAL A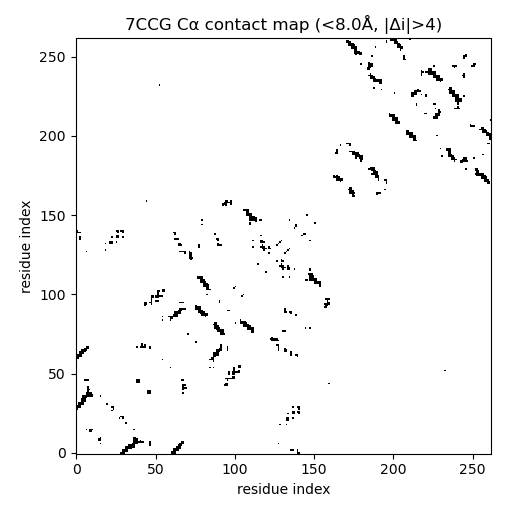 1 237 ? 5.46930 28.40604 45.22061 1.000 48.73557 237 VAL A N 1
ATOM 3390 C CA . VAL A 1 237 ? 4.23558 28.54327 44.46965 1.000 48.96640 237 VAL A CA 1
ATOM 3391 C C . VAL A 1 237 ? 4.68437 28.68888 43.03275 1.000 47.29299 237 VAL A C 1
ATOM 3392 O O . VAL A 1 237 ? 5.70981 29.32432 42.75665 1.000 48.57547 237 VAL A O 1
ATOM 3405 N N . TYR A 1 238 ? 3.98619 28.02500 42.12764 1.000 44.59347 238 TYR A N 1
ATOM 3406 C CA . TYR A 1 238 ? 4.35378 28.06373 40.72770 1.000 43.25899 238 TYR A CA 1
ATOM 3407 C C . TYR A 1 238 ? 3.10284 27.97641 39.88009 1.000 44.08840 238 TYR A C 1
ATOM 3408 O O . TYR A 1 238 ? 2.01050 27.73518 40.38000 1.000 43.69634 238 TYR A O 1
ATOM 3426 N N . ASN A 1 239 ? 3.28580 28.20721 38.59026 1.000 43.95907 239 ASN A N 1
ATOM 3427 C CA . ASN A 1 239 ? 2.26651 27.99260 37.58190 1.000 45.93401 239 ASN A CA 1
ATOM 3428 C C . ASN A 1 239 ? 2.44832 26.58025 37.04109 1.000 45.88897 239 ASN A C 1
ATOM 3429 O O . ASN A 1 239 ? 3.51190 26.25662 36.50132 1.000 44.73240 239 ASN A O 1
ATOM 3440 N N . ASN A 1 240 ? 1.42796 25.73336 37.18635 1.000 45.65731 240 ASN A N 1
ATOM 3441 C CA . ASN A 1 240 ? 1.63122 24.35149 36.77352 1.000 47.24944 240 ASN A CA 1
ATOM 3442 C C . ASN A 1 240 ? 1.42335 24.21257 35.26536 1.000 48.52538 240 ASN A C 1
ATOM 3443 O O . ASN A 1 240 ? 1.02503 25.15811 34.56803 1.000 48.81353 240 ASN A O 1
ATOM 3454 N N . SER A 1 241 ? 1.68720 23.00404 34.76057 1.000 48.11367 241 SER A N 1
ATOM 3455 C CA . SER A 1 241 ? 1.67459 22.75866 33.32328 1.000 47.47919 241 SER A CA 1
ATOM 3456 C C . SER A 1 241 ? 0.31881 23.05477 32.68380 1.000 48.02255 241 SER A C 1
ATOM 3457 O O . SER A 1 241 ? 0.24708 23.19187 31.45616 1.000 48.38698 241 SER A O 1
ATOM 3465 N N . ARG A 1 242 ? -0.75635 23.13817 33.46882 1.000 47.00592 242 ARG A N 1
ATOM 3466 C CA . ARG A 1 242 ? -2.10804 23.32026 32.93726 1.000 53.64749 242 ARG A CA 1
ATOM 3467 C C . ARG A 1 242 ? -2.67109 24.72038 33.23007 1.000 56.60658 242 ARG A C 1
ATOM 3468 O O . ARG A 1 242 ? -3.89253 24.93462 33.11191 1.000 57.00273 242 ARG A O 1
ATOM 3489 N N . GLY A 1 243 ? -1.81220 25.67448 33.60439 1.000 51.93320 243 GLY A N 1
ATOM 3490 C CA . GLY A 1 243 ? -2.18401 27.07049 33.69320 1.000 54.93203 243 GLY A CA 1
ATOM 3491 C C . GLY A 1 243 ? -2.63347 27.56637 35.05246 1.000 56.50695 243 GLY A C 1
ATOM 3492 O O . GLY A 1 243 ? -2.98763 28.74666 35.17254 1.000 57.85759 243 GLY A O 1
ATOM 3496 N N . LYS A 1 244 ? -2.62533 26.72922 36.08426 1.000 52.90393 244 LYS A N 1
ATOM 3497 C CA . LYS A 1 244 ? -3.15091 27.14531 37.37458 1.000 54.45119 244 LYS A CA 1
ATOM 3498 C C . LYS A 1 244 ? -2.06168 27.17311 38.43907 1.000 52.03578 244 LYS A C 1
ATOM 3499 O O . LYS A 1 244 ? -1.02003 26.50847 38.32921 1.000 48.22520 244 LYS A O 1
ATOM 3518 N N . VAL A 1 245 ? -2.36237 27.90626 39.51360 1.000 50.12245 245 VAL A N 1
ATOM 3519 C CA . VAL A 1 245 ? -1.42719 28.03708 40.61866 1.000 49.55573 245 VAL A CA 1
ATOM 3520 C C . VAL A 1 245 ? -1.30762 26.71895 41.38371 1.000 45.58848 245 VAL A C 1
ATOM 3521 O O . VAL A 1 245 ? -2.30159 26.11401 41.78913 1.000 43.92265 245 VAL A O 1
ATOM 3534 N N . ALA A 1 246 ? -0.07587 26.32498 41.67174 1.000 44.03037 246 ALA A N 1
ATOM 3535 C CA . ALA A 1 246 ? 0.21836 25.06496 42.32845 1.000 43.10714 246 ALA A CA 1
ATOM 3536 C C . ALA A 1 246 ? 1.17098 25.31866 43.48833 1.000 44.87277 246 ALA A C 1
ATOM 3537 O O . ALA A 1 246 ? 1.88029 26.32006 43.52139 1.000 44.53830 246 ALA A O 1
ATOM 3544 N N . LEU A 1 247 ? 1.18890 24.39105 44.43590 1.000 44.31260 247 LEU A N 1
ATOM 3545 C CA . LEU A 1 247 ? 2.06646 24.44278 45.59359 1.000 44.95951 247 LEU A CA 1
ATOM 3546 C C . LEU A 1 247 ? 2.91206 23.18042 45.62430 1.000 45.23770 247 LEU A C 1
ATOM 3547 O O . LEU A 1 247 ? 2.37475 22.06874 45.51536 1.000 43.41668 247 LEU A O 1
ATOM 3563 N N . GLY A 1 248 ? 4.23036 23.34618 45.77380 1.000 43.97679 248 GLY A N 1
ATOM 3564 C CA . GLY A 1 248 ? 5.07803 22.18369 45.91070 1.000 44.43630 248 GLY A CA 1
ATOM 3565 C C . GLY A 1 248 ? 6.29432 22.41059 46.77650 1.000 47.66516 248 GLY A C 1
ATOM 3566 O O . GLY A 1 248 ? 6.56307 23.51499 47.25263 1.000 49.33018 248 GLY A O 1
ATOM 3570 N N . LEU A 1 249 ? 7.03097 21.32275 46.95314 1.000 47.83381 249 LEU A N 1
ATOM 3571 C CA . LEU A 1 249 ? 8.36132 21.31931 47.54006 1.000 50.16063 249 LEU A CA 1
ATOM 3572 C C . LEU A 1 249 ? 9.34556 20.75793 46.51799 1.000 48.21998 249 LEU A C 1
ATOM 3573 O O . LEU A 1 249 ? 9.06094 19.75199 45.85414 1.000 45.66756 249 LEU A O 1
ATOM 3589 N N . ASN A 1 250 ? 10.51278 21.38584 46.40447 1.000 47.31316 250 ASN A N 1
ATOM 3590 C CA . ASN A 1 250 ? 11.53538 20.87457 45.50487 1.000 45.63565 250 ASN A CA 1
ATOM 3591 C C . ASN A 1 250 ? 11.94731 19.46698 45.93976 1.000 47.79474 250 ASN A C 1
ATOM 3592 O O . ASN A 1 250 ? 12.55511 19.27144 47.00184 1.000 46.86388 250 ASN A O 1
ATOM 3603 N N . GLN A 1 251 ? 11.57885 18.46928 45.13001 1.000 43.28751 251 GLN A N 1
ATOM 3604 C CA . GLN A 1 251 ? 11.92122 17.08436 45.40408 1.000 42.73335 251 GLN A CA 1
ATOM 3605 C C . GLN A 1 251 ? 11.40565 16.66742 46.77694 1.000 44.24304 251 GLN A C 1
ATOM 3606 O O . GLN A 1 251 ? 12.09492 15.98226 47.53870 1.000 44.34326 251 GLN A O 1
ATOM 3620 N N . GLY A 1 252 ? 10.16999 17.09412 47.08152 1.000 44.16365 252 GLY A N 1
ATOM 3621 C CA . GLY A 1 252 ? 9.44303 16.63745 48.24477 1.000 43.84832 252 GLY A CA 1
ATOM 3622 C C . GLY A 1 252 ? 7.95414 16.66857 47.97980 1.000 45.28030 252 GLY A C 1
ATOM 3623 O O . GLY A 1 252 ? 7.50075 17.06568 46.90122 1.000 45.42731 252 GLY A O 1
ATOM 3627 N N . SER A 1 253 ? 7.18953 16.26132 48.99696 1.000 46.09173 253 SER A N 1
ATOM 3628 C CA . SER A 1 253 ? 5.74102 16.13955 48.88786 1.000 47.07186 253 SER A CA 1
ATOM 3629 C C . SER A 1 253 ? 5.08054 17.24652 49.70472 1.000 51.41068 253 SER A C 1
ATOM 3630 O O . SER A 1 253 ? 5.02708 17.16800 50.93615 1.000 52.71403 253 SER A O 1
ATOM 3638 N N . PHE A 1 254 ? 4.56336 18.26658 49.01427 1.000 48.43036 254 PHE A N 1
ATOM 3639 C CA . PHE A 1 254 ? 3.82087 19.30554 49.70768 1.000 50.18043 254 PHE A CA 1
ATOM 3640 C C . PHE A 1 254 ? 2.58361 18.73972 50.38883 1.000 54.92311 254 PHE A C 1
ATOM 3641 O O . PHE A 1 254 ? 2.17771 19.24249 51.44044 1.000 57.22122 254 PHE A O 1
ATOM 3658 N N . LEU A 1 255 ? 1.97505 17.69925 49.81269 1.000 54.61447 255 LEU A N 1
ATOM 3659 C CA . LEU A 1 255 ? 0.83721 17.04964 50.45458 1.000 56.57549 255 LEU A CA 1
ATOM 3660 C C . LEU A 1 255 ? 1.21811 16.53495 51.83510 1.000 60.60584 255 LEU A C 1
ATOM 3661 O O . LEU A 1 255 ? 0.58071 16.86762 52.83967 1.000 64.63060 255 LEU A O 1
ATOM 3677 N N . GLU A 1 256 ? 2.24816 15.69678 51.90222 1.000 58.20481 256 GLU A N 1
ATOM 3678 C CA . GLU A 1 256 ? 2.56227 15.07080 53.17391 1.000 61.29263 256 GLU A CA 1
ATOM 3679 C C . GLU A 1 256 ? 3.01446 16.09593 54.20637 1.000 64.35904 256 GLU A C 1
ATOM 3680 O O . GLU A 1 256 ? 2.70181 15.94474 55.38640 1.000 70.92001 256 GLU A O 1
ATOM 3692 N N . ARG A 1 257 ? 3.71192 17.15820 53.79757 1.000 61.36830 257 ARG A N 1
ATOM 3693 C CA . ARG A 1 257 ? 4.24668 18.06608 54.80719 1.000 64.38108 257 ARG A CA 1
ATOM 3694 C C . ARG A 1 257 ? 3.14661 18.91966 55.42259 1.000 65.08608 257 ARG A C 1
ATOM 3695 O O . ARG A 1 257 ? 3.11034 19.10562 56.64087 1.000 68.69104 257 ARG A O 1
ATOM 3716 N N . TYR A 1 258 ? 2.27213 19.48856 54.59965 1.000 64.57541 258 TYR A N 1
ATOM 3717 C CA . TYR A 1 258 ? 1.22873 20.39015 55.06908 1.000 64.53291 258 TYR A CA 1
ATOM 3718 C C . TYR A 1 258 ? -0.14547 19.73779 55.13717 1.000 66.79543 258 TYR A C 1
ATOM 3719 O O . TYR A 1 258 ? -1.09679 20.38412 55.58005 1.000 69.06515 258 TYR A O 1
ATOM 3737 N N . GLY A 1 259 ? -0.27271 18.47878 54.72755 1.000 65.78621 259 GLY A N 1
ATOM 3738 C CA . GLY A 1 259 ? -1.51276 17.74696 54.92540 1.000 68.79312 259 GLY A CA 1
ATOM 3739 C C . GLY A 1 259 ? -2.69389 18.27179 54.14595 1.000 67.92574 259 GLY A C 1
ATOM 3740 O O . GLY A 1 259 ? -3.84258 17.92812 54.45325 1.000 70.53983 259 GLY A O 1
ATOM 3744 N N . VAL A 1 260 ? -2.44103 19.09136 53.12949 1.000 65.64785 260 VAL A N 1
ATOM 3745 C CA . VAL A 1 260 ? -3.51021 19.61102 52.29155 1.000 65.72716 260 VAL A CA 1
ATOM 3746 C C . VAL A 1 260 ? -4.29312 18.46777 51.65086 1.000 64.69073 260 VAL A C 1
ATOM 3747 O O . VAL A 1 260 ? -3.80322 17.33795 51.50983 1.000 66.93178 260 VAL A O 1
ATOM 3760 N N . ALA A 1 261 ? -5.53007 18.75979 51.26085 1.000 57.38669 261 ALA A N 1
ATOM 3761 C CA . ALA A 1 261 ? -6.32107 17.74803 50.58338 1.000 57.54058 261 ALA A CA 1
ATOM 3762 C C . ALA A 1 261 ? -7.12695 18.35930 49.45077 1.000 58.80022 261 ALA A C 1
ATOM 3763 O O . ALA A 1 261 ? -7.45380 19.55118 49.45145 1.000 56.74479 261 ALA A O 1
ATOM 3770 N N . ALA A 1 262 ? -7.46453 17.49323 48.49397 1.000 60.61261 262 ALA A N 1
ATOM 3771 C CA . ALA A 1 262 ? -8.36164 17.86814 47.41750 1.000 59.68827 262 ALA A CA 1
ATOM 3772 C C . ALA A 1 262 ? -9.68352 18.36264 47.99421 1.000 60.53700 262 ALA A C 1
ATOM 3773 O O . ALA A 1 262 ? -10.25501 17.74258 48.89409 1.000 59.86136 262 ALA A O 1
ATOM 3780 N N . GLY A 1 263 ? -10.16486 19.48915 47.47438 1.000 60.42066 263 GLY A N 1
ATOM 3781 C CA . GLY A 1 263 ? -11.40623 20.07007 47.92473 1.000 60.54543 263 GLY A CA 1
ATOM 3782 C C . GLY A 1 263 ? -11.27058 21.06438 49.04849 1.000 65.13545 263 GLY A C 1
ATOM 3783 O O . GLY A 1 263 ? -12.24779 21.76639 49.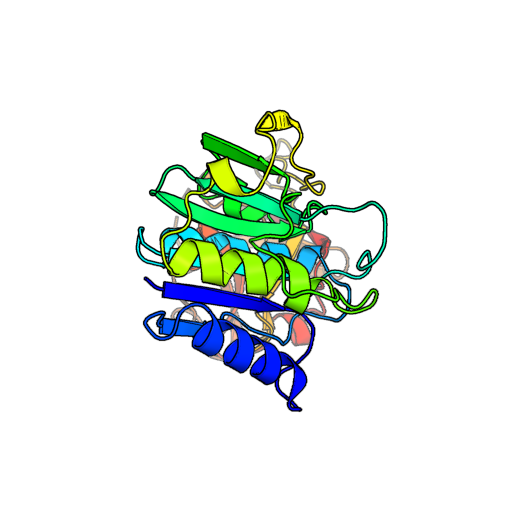34681 1.000 66.76363 263 GLY A O 1
ATOM 3787 N N . ASP A 1 264 ? -10.10215 21.13300 49.69173 1.000 65.36010 264 ASP A N 1
ATOM 3788 C CA . ASP A 1 264 ? -9.86757 22.13411 50.72199 1.000 66.93202 264 ASP A CA 1
ATOM 3789 C C . ASP A 1 264 ? -9.87242 23.52865 50.10464 1.000 68.10811 264 ASP A C 1
ATOM 3790 O O . ASP A 1 264 ? -9.16783 23.79543 49.12391 1.000 68.95427 264 ASP A O 1
ATOM 3799 N N . THR A 1 265 ? -10.69098 24.41210 50.66680 1.000 70.50869 265 THR A N 1
ATOM 3800 C CA . THR A 1 265 ? -10.59293 25.82072 50.32804 1.000 66.62184 265 THR A CA 1
ATOM 3801 C C . THR A 1 265 ? -9.18963 26.29416 50.68125 1.000 65.92110 265 THR A C 1
ATOM 3802 O O . THR A 1 265 ? -8.63929 25.91008 51.71757 1.000 69.44598 265 THR A O 1
ATOM 3813 N N . VAL A 1 266 ? -8.58452 27.06291 49.77885 1.000 66.45200 266 VAL A N 1
ATOM 3814 C CA . VAL A 1 266 ? -7.27566 27.66954 49.98683 1.000 67.23458 266 VAL A CA 1
ATOM 3815 C C . VAL A 1 266 ? -7.36898 29.12421 49.54295 1.000 66.02605 266 VAL A C 1
ATOM 3816 O O . VAL A 1 266 ? -8.02263 29.43720 48.54291 1.000 64.20499 266 VAL A O 1
ATOM 3829 N N . THR A 1 267 ? -6.70713 30.01034 50.28309 1.000 68.43289 267 THR A N 1
ATOM 3830 C CA . THR A 1 267 ? -6.71523 31.43721 49.98596 1.000 69.40446 267 THR A CA 1
ATOM 3831 C C . THR A 1 267 ? -5.28397 31.91257 49.79231 1.000 68.84139 267 THR A C 1
ATOM 3832 O O . THR A 1 267 ? -4.42360 31.64131 50.63264 1.000 70.33341 267 THR A O 1
ATOM 3843 N N . ILE A 1 268 ? -5.03004 32.61856 48.69238 1.000 67.61387 268 ILE A N 1
ATOM 3844 C CA . ILE A 1 268 ? -3.67827 33.03313 48.33852 1.000 69.98140 268 ILE A CA 1
ATOM 3845 C C . ILE A 1 268 ? -3.66081 34.51302 47.98287 1.000 70.32607 268 ILE A C 1
ATOM 3846 O O . ILE A 1 268 ? -4.55205 35.00869 47.28289 1.000 70.78689 268 ILE A O 1
ATOM 3862 N N . GLY A 1 269 ? -2.61662 35.21025 48.42814 1.000 73.09961 269 GLY A N 1
ATOM 3863 C CA . GLY A 1 269 ? -2.45961 36.61789 48.10710 1.000 75.08309 269 GLY A CA 1
ATOM 3864 C C . GLY A 1 269 ? -1.04139 37.10981 48.31432 1.000 71.91370 269 GLY A C 1
ATOM 3865 O O . GLY A 1 269 ? -0.19547 36.43886 48.90794 1.000 73.73459 269 GLY A O 1
ATOM 3869 N N . LEU A 1 270 ? -0.81002 38.32753 47.83842 1.000 71.32919 270 LEU A N 1
ATOM 3870 C CA . LEU A 1 270 ? 0.53643 38.86450 47.73452 1.000 73.34227 270 LEU A CA 1
ATOM 3871 C C . LEU A 1 270 ? 1.17486 39.10617 49.09954 1.000 77.26868 270 LEU A C 1
ATOM 3872 O O . LEU A 1 270 ? 0.50532 39.18077 50.13547 1.000 79.49680 270 LEU A O 1
ATOM 3888 N N . VAL A 1 271 ? 2.50328 39.24388 49.06832 1.000 80.12013 271 VAL A N 1
ATOM 3889 C CA . VAL A 1 271 ? 3.34019 39.52198 50.23436 1.000 79.94196 271 VAL A CA 1
ATOM 3890 C C . VAL A 1 271 ? 2.76543 38.95931 51.53181 1.000 78.82444 271 VAL A C 1
ATOM 3891 O O . VAL A 1 271 ? 3.27227 37.95845 52.05989 1.000 77.35493 271 VAL A O 1
#

B-factor: mean 52.94, std 15.27, range [28.28, 106.86]

Sequence (262 aa):
PIIAYLSDIGNHDEAHALGKGLIKTIAPGAEIVDITHQVTPFDVREGGLYLQDVPASFPANNTVIAAYVYPETGTSTRTVVVRNEKGQLLVAPNNGLLTWALKAVPAVEAWEVTSPDVMNQPVTPTWYGKDVVVACGAHLAAGVAPSAVGPKIDVAKLVTLPTTPAVQLGDGSVRGEVVRIDKAFGNVWTNISLDALSGKTLQVTAEGLSVEIPYYATFGEVPIGEPLVYNNSRGKVALGLNQGSFLERYGVAAGDTVTIGLV

Radius of gyration: 20.43 Å; Cα contacts (8 Å, |Δi|>4): 623; chains: 1; bounding box: 48×52×48 Å